Protein AF-A0A3D2KCD6-F1 (afdb_monomer)

pLDDT: mean 75.32, std 15.29, range [36.91, 95.75]

Structure (mmCIF, N/CA/C/O backbone):
data_AF-A0A3D2KCD6-F1
#
_entry.id   AF-A0A3D2KCD6-F1
#
loop_
_atom_site.group_PDB
_atom_site.id
_atom_site.type_symbol
_atom_site.label_atom_id
_atom_site.label_alt_id
_atom_site.label_comp_id
_atom_site.label_asym_id
_atom_site.label_entity_id
_atom_site.label_seq_id
_atom_site.pdbx_PDB_ins_code
_atom_site.Cartn_x
_atom_site.Cartn_y
_atom_site.Cartn_z
_atom_site.occupancy
_atom_site.B_iso_or_equiv
_atom_site.auth_seq_id
_atom_site.auth_comp_id
_atom_site.auth_asym_id
_atom_site.auth_atom_id
_atom_site.pdbx_PDB_model_num
ATOM 1 N N . MET A 1 1 ? -54.800 7.407 20.522 1.00 53.62 1 MET A N 1
ATOM 2 C CA . MET A 1 1 ? -54.027 6.182 20.200 1.00 53.62 1 MET A CA 1
ATOM 3 C C . MET A 1 1 ? -52.540 6.479 19.958 1.00 53.62 1 MET A C 1
ATOM 5 O O . MET A 1 1 ? -51.720 5.605 20.174 1.00 53.62 1 MET A O 1
ATOM 9 N N . THR A 1 2 ? -52.174 7.709 19.585 1.00 53.97 2 THR A N 1
ATOM 10 C CA . THR A 1 2 ? -50.791 8.158 19.335 1.00 53.97 2 THR A CA 1
ATOM 11 C C . THR A 1 2 ? -49.950 8.426 20.591 1.00 53.97 2 THR A C 1
ATOM 13 O O . THR A 1 2 ? -48.745 8.215 20.551 1.00 53.97 2 THR A O 1
ATOM 16 N N . GLU A 1 3 ? -50.547 8.827 21.718 1.00 5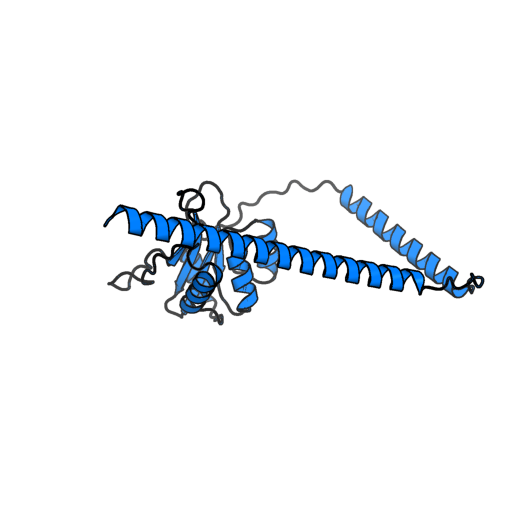0.56 3 GLU A N 1
ATOM 17 C CA . GLU A 1 3 ? -49.780 9.118 22.949 1.00 50.56 3 GLU A CA 1
ATOM 18 C C . GLU A 1 3 ? -49.294 7.859 23.690 1.00 50.56 3 GLU A C 1
ATOM 20 O O . GLU A 1 3 ? -48.218 7.863 24.280 1.00 50.56 3 GLU A O 1
ATOM 25 N N . LEU A 1 4 ? -50.029 6.746 23.587 1.00 51.66 4 LEU A N 1
ATOM 26 C CA . LEU A 1 4 ? -49.665 5.466 24.213 1.00 51.66 4 LEU A CA 1
ATOM 27 C C . LEU A 1 4 ? -48.426 4.825 23.559 1.00 51.66 4 LEU A C 1
ATOM 29 O O . LEU A 1 4 ? -47.554 4.318 24.258 1.00 51.66 4 LEU A O 1
ATOM 33 N N . LEU A 1 5 ? -48.299 4.940 22.232 1.00 51.16 5 LEU A N 1
ATOM 34 C CA . LEU A 1 5 ? -47.149 4.440 21.463 1.00 51.16 5 LEU A CA 1
ATOM 35 C C . LEU A 1 5 ? -45.856 5.231 21.720 1.00 51.16 5 LEU A C 1
ATOM 37 O O . LEU A 1 5 ? -44.760 4.686 21.597 1.00 51.16 5 LEU A O 1
ATOM 41 N N . MET A 1 6 ? -45.956 6.514 22.088 1.00 52.28 6 MET A N 1
ATOM 42 C CA . MET A 1 6 ? -44.772 7.308 22.434 1.00 52.28 6 MET A CA 1
ATOM 43 C C . MET A 1 6 ? -44.252 6.998 23.843 1.00 52.28 6 MET A C 1
ATOM 45 O O . MET A 1 6 ? -43.040 7.009 24.049 1.00 52.28 6 MET A O 1
ATOM 49 N N . MET A 1 7 ? -45.126 6.650 24.796 1.00 49.16 7 MET A N 1
ATOM 50 C CA . MET A 1 7 ? -44.701 6.253 26.146 1.00 49.16 7 MET A CA 1
ATOM 51 C C . MET A 1 7 ? -43.991 4.890 26.178 1.00 49.16 7 MET A C 1
ATOM 53 O O . MET A 1 7 ? -43.012 4.744 26.912 1.00 49.16 7 MET A O 1
ATOM 57 N N . GLU A 1 8 ? -44.409 3.917 25.363 1.00 50.41 8 GLU A N 1
ATOM 58 C CA . GLU A 1 8 ? -43.748 2.600 25.292 1.00 50.41 8 GLU A CA 1
ATOM 59 C C . GLU A 1 8 ? -42.324 2.680 24.709 1.00 50.41 8 GLU A C 1
ATOM 61 O O . GLU A 1 8 ? -41.406 2.034 25.223 1.00 50.41 8 GLU A O 1
ATOM 66 N N . ASN A 1 9 ? -42.098 3.538 23.707 1.00 52.66 9 ASN A N 1
ATOM 67 C CA . ASN A 1 9 ? -40.769 3.730 23.113 1.00 52.66 9 ASN A CA 1
ATOM 68 C C . ASN A 1 9 ? -39.779 4.428 24.062 1.00 52.66 9 ASN A C 1
ATOM 70 O O . ASN A 1 9 ? -38.596 4.092 24.069 1.00 52.66 9 ASN A O 1
ATOM 74 N N . VAL A 1 10 ? -40.238 5.359 24.904 1.00 53.84 10 VAL A N 1
ATOM 75 C CA . VAL A 1 10 ? -39.364 6.040 25.878 1.00 53.84 10 VAL A CA 1
ATOM 76 C C . VAL A 1 10 ? -38.968 5.101 27.026 1.00 53.84 10 VAL A C 1
ATOM 78 O O . VAL A 1 10 ? -37.813 5.118 27.460 1.00 53.84 10 VAL A O 1
ATOM 81 N N . LEU A 1 11 ? -39.878 4.226 27.475 1.00 50.78 11 LEU A N 1
ATOM 82 C CA . LEU A 1 11 ? -39.578 3.225 28.509 1.00 50.78 11 LEU A CA 1
ATOM 83 C C . LEU A 1 11 ? -38.589 2.153 28.008 1.00 50.78 11 LEU A C 1
ATOM 85 O O . LEU A 1 11 ? -37.665 1.776 28.728 1.00 50.78 11 LEU A O 1
ATOM 89 N N . SER A 1 12 ? -38.751 1.701 26.760 1.00 54.50 12 SER A N 1
ATOM 90 C CA . SER A 1 12 ? -37.878 0.719 26.098 1.00 54.50 12 SER A CA 1
ATOM 91 C C . SER A 1 12 ? -36.427 1.207 25.963 1.00 54.50 12 SER A C 1
ATOM 93 O O . SER A 1 12 ? -35.489 0.489 26.324 1.00 54.50 12 SER A O 1
ATOM 95 N N . VAL A 1 13 ? -36.233 2.453 25.517 1.00 56.47 13 VAL A N 1
ATOM 96 C CA . VAL A 1 13 ? -34.899 3.057 25.351 1.00 56.47 13 VAL A CA 1
ATOM 97 C C . VAL A 1 13 ? -34.230 3.316 26.708 1.00 56.47 13 VAL A C 1
ATOM 99 O O . VAL A 1 13 ? -33.026 3.094 26.855 1.00 56.47 13 VAL A O 1
ATOM 102 N N . GLY A 1 14 ? -35.006 3.708 27.726 1.00 56.19 14 GLY A N 1
ATOM 103 C CA . GLY A 1 14 ? -34.505 3.919 29.088 1.00 56.19 14 GLY A CA 1
ATOM 104 C C . GLY A 1 14 ? -33.975 2.643 29.751 1.00 56.19 14 GLY A C 1
ATOM 105 O O . GLY A 1 14 ? -32.921 2.674 30.387 1.00 56.19 14 GLY A O 1
ATOM 106 N N . ILE A 1 15 ? -34.650 1.505 29.557 1.00 59.22 15 ILE A N 1
ATOM 107 C CA . ILE A 1 15 ? -34.220 0.206 30.104 1.00 59.22 15 ILE A CA 1
ATOM 108 C C . ILE A 1 15 ? -32.982 -0.319 29.360 1.00 59.22 15 ILE A C 1
ATOM 110 O O . ILE A 1 15 ? -32.045 -0.803 29.998 1.00 59.22 15 ILE A O 1
ATOM 114 N N . GLY A 1 16 ? -32.927 -0.169 28.031 1.00 59.59 16 GLY A N 1
ATOM 115 C CA . GLY A 1 16 ? -31.767 -0.575 27.226 1.00 59.59 16 GLY A CA 1
ATOM 116 C C . GLY A 1 16 ? -30.483 0.181 27.590 1.00 59.59 16 GLY A C 1
ATOM 117 O O . GLY A 1 16 ? -29.423 -0.431 27.736 1.00 59.59 16 GLY A O 1
ATOM 118 N N . ALA A 1 17 ? -30.583 1.494 27.820 1.00 62.38 17 ALA A N 1
ATOM 119 C CA . ALA A 1 17 ? -29.456 2.310 28.273 1.00 62.38 17 ALA A CA 1
ATOM 120 C C . ALA A 1 17 ? -28.975 1.906 29.679 1.00 62.38 17 ALA A C 1
ATOM 122 O O . ALA A 1 17 ? -27.770 1.840 29.924 1.00 62.38 17 ALA A O 1
ATOM 123 N N . LEU A 1 18 ? -29.901 1.568 30.583 1.00 68.12 18 LEU A N 1
ATOM 124 C CA . LEU A 1 18 ? -29.574 1.105 31.933 1.00 68.12 18 LEU A CA 1
ATOM 125 C C . LEU A 1 18 ? -28.781 -0.212 31.891 1.00 68.12 18 LEU A C 1
ATOM 127 O O . LEU A 1 18 ? -27.738 -0.332 32.532 1.00 68.12 18 LEU A O 1
ATOM 131 N N . VAL A 1 19 ? -29.230 -1.179 31.081 1.00 69.94 19 VAL A N 1
ATOM 132 C CA . VAL A 1 19 ? -28.552 -2.474 30.904 1.00 69.94 19 VAL A CA 1
ATOM 133 C C . VAL A 1 19 ? -27.148 -2.289 30.321 1.00 69.94 19 VAL A C 1
ATOM 135 O O . VAL A 1 19 ? -26.200 -2.889 30.827 1.00 69.94 19 VAL A O 1
ATOM 138 N N . ALA A 1 20 ? -26.980 -1.418 29.322 1.00 69.75 20 ALA A N 1
ATOM 139 C CA . ALA A 1 20 ? -25.670 -1.127 28.739 1.00 69.75 20 ALA A CA 1
ATOM 140 C C . ALA A 1 20 ? -24.687 -0.537 29.769 1.00 69.75 20 ALA A C 1
ATOM 142 O O . ALA A 1 20 ? -23.527 -0.949 29.821 1.00 69.75 20 ALA A O 1
ATOM 143 N N . VAL A 1 21 ? -25.154 0.365 30.641 1.00 72.88 21 VAL A N 1
ATOM 144 C CA . VAL A 1 21 ? -24.334 0.929 31.725 1.00 72.88 21 VAL A CA 1
ATOM 145 C C . VAL A 1 21 ? -23.896 -0.155 32.711 1.00 72.88 21 VAL A C 1
ATOM 147 O O . VAL A 1 21 ? -22.719 -0.202 33.067 1.00 72.88 21 VAL A O 1
ATOM 150 N N . TYR A 1 22 ? -24.787 -1.070 33.109 1.00 75.56 22 TYR A N 1
ATOM 151 C CA . TYR A 1 22 ? -24.425 -2.176 34.006 1.00 75.56 22 TYR A CA 1
ATOM 152 C C . TYR A 1 22 ? -23.436 -3.164 33.374 1.00 75.56 22 TYR A C 1
ATOM 154 O O . TYR A 1 22 ? -22.536 -3.645 34.064 1.00 75.56 22 TYR A O 1
ATOM 162 N N . VAL A 1 23 ? -23.546 -3.430 32.068 1.00 75.62 23 VAL A N 1
ATOM 163 C CA . VAL A 1 23 ? -22.588 -4.280 31.341 1.00 75.62 23 VAL A CA 1
ATOM 164 C C . VAL A 1 23 ? -21.207 -3.624 31.286 1.00 75.62 23 VAL A C 1
ATOM 166 O O . VAL A 1 23 ? -20.210 -4.273 31.604 1.00 75.62 23 VAL A O 1
ATOM 169 N N . ILE A 1 24 ? -21.136 -2.329 30.965 1.00 76.56 24 ILE A N 1
ATOM 170 C CA . ILE A 1 24 ? -19.870 -1.579 30.941 1.00 76.56 24 ILE A CA 1
ATOM 171 C C . ILE A 1 24 ? -19.246 -1.533 32.341 1.00 76.56 24 ILE A C 1
ATOM 173 O O . ILE A 1 24 ? -18.049 -1.786 32.490 1.00 76.56 24 ILE A O 1
ATOM 177 N N . LEU A 1 25 ? -20.048 -1.282 33.381 1.00 79.69 25 LEU A N 1
ATOM 178 C CA . LEU A 1 25 ? -19.578 -1.279 34.768 1.00 79.69 25 LEU A CA 1
ATOM 179 C C . LEU A 1 25 ? -19.035 -2.658 35.184 1.00 79.69 25 LEU A C 1
ATOM 181 O O . LEU A 1 25 ? -17.999 -2.741 35.845 1.00 79.69 25 LEU A O 1
ATOM 185 N N . GLY A 1 26 ? -19.692 -3.740 34.753 1.00 77.94 26 GLY A N 1
ATOM 186 C CA . GLY A 1 26 ? -19.250 -5.117 34.980 1.00 77.94 26 GLY A CA 1
ATOM 187 C C . GLY A 1 26 ? -17.920 -5.444 34.294 1.00 77.94 26 GLY A C 1
ATOM 188 O O . GLY A 1 26 ? -17.041 -6.039 34.918 1.00 77.94 26 GLY A O 1
ATOM 189 N N . ILE A 1 27 ? -17.729 -5.000 33.046 1.00 82.06 27 ILE A N 1
ATOM 190 C CA . ILE A 1 27 ? -16.462 -5.166 32.314 1.00 82.06 27 ILE A CA 1
ATOM 191 C C . ILE A 1 27 ? -15.338 -4.382 33.005 1.00 82.06 27 ILE A C 1
ATOM 193 O O . ILE A 1 27 ? -14.252 -4.922 33.220 1.00 82.06 27 ILE A O 1
ATOM 197 N N . MET A 1 28 ? -15.601 -3.140 33.420 1.00 82.38 28 MET A N 1
ATOM 198 C CA . MET A 1 28 ? -14.623 -2.313 34.137 1.00 82.38 28 MET A CA 1
ATOM 199 C C . MET A 1 28 ? -14.225 -2.928 35.487 1.00 82.38 28 MET A C 1
ATOM 201 O O . MET A 1 28 ? -13.041 -2.946 35.828 1.00 82.38 28 MET A O 1
ATOM 205 N N . LEU A 1 29 ? -15.181 -3.500 36.228 1.00 85.94 29 LEU A N 1
ATOM 206 C CA . LEU A 1 29 ? -14.906 -4.243 37.463 1.00 85.94 29 LEU A CA 1
ATOM 207 C C . LEU A 1 29 ? -14.068 -5.500 37.203 1.00 85.94 29 LEU A C 1
ATOM 209 O O . LEU A 1 29 ? -13.104 -5.745 37.928 1.00 85.94 29 LEU A O 1
ATOM 213 N N . ALA A 1 30 ? -14.377 -6.269 36.156 1.00 80.75 30 ALA A N 1
ATOM 214 C CA . ALA A 1 30 ? -13.611 -7.462 35.795 1.00 80.75 30 ALA A CA 1
ATOM 215 C C . ALA A 1 30 ? -12.156 -7.124 35.418 1.00 80.75 30 ALA A C 1
ATOM 217 O O . ALA A 1 30 ? -11.226 -7.794 35.875 1.00 80.75 30 ALA A O 1
ATOM 218 N N . LEU A 1 31 ? -11.946 -6.046 34.654 1.00 84.25 31 LEU A N 1
ATOM 219 C CA . LEU A 1 31 ? -10.611 -5.544 34.315 1.00 84.25 31 LEU A CA 1
ATOM 220 C C . LEU A 1 31 ? -9.853 -5.049 35.556 1.00 84.25 31 LEU A C 1
ATOM 222 O O . LEU A 1 31 ? -8.666 -5.349 35.709 1.00 84.25 31 LEU A O 1
ATOM 226 N N . GLY A 1 32 ? -10.535 -4.358 36.476 1.00 84.88 32 GLY A N 1
ATOM 227 C CA . GLY A 1 32 ? -9.960 -3.921 37.751 1.00 84.88 32 GLY A CA 1
ATOM 228 C C . GLY A 1 32 ? -9.517 -5.091 38.636 1.00 84.88 32 GLY A C 1
ATOM 229 O O . GLY A 1 32 ? -8.392 -5.099 39.140 1.00 84.88 32 GLY A O 1
ATOM 230 N N . VAL A 1 33 ? -10.355 -6.124 38.771 1.00 85.25 33 VAL A N 1
ATOM 231 C CA . VAL A 1 33 ? -10.017 -7.350 39.516 1.00 85.25 33 VAL A CA 1
ATOM 232 C C . VAL A 1 33 ? -8.839 -8.078 38.863 1.00 85.25 33 VAL A C 1
ATOM 234 O O . VAL A 1 33 ? -7.910 -8.486 39.561 1.00 85.25 33 VAL A O 1
ATOM 237 N N . TYR A 1 34 ? -8.817 -8.191 37.534 1.00 86.81 34 TYR A N 1
ATOM 238 C CA . TYR A 1 34 ? -7.705 -8.814 36.812 1.00 86.81 34 TYR A CA 1
ATOM 239 C C . TYR A 1 34 ? -6.376 -8.069 37.028 1.00 86.81 34 TYR A C 1
ATOM 241 O O . TYR A 1 34 ? -5.346 -8.701 37.290 1.00 86.81 34 TYR A O 1
ATOM 249 N N . ALA A 1 35 ? -6.392 -6.733 36.992 1.00 84.25 35 ALA A N 1
ATOM 250 C CA . ALA A 1 35 ? -5.216 -5.912 37.274 1.00 84.25 35 ALA A CA 1
ATOM 251 C C . ALA A 1 35 ? -4.711 -6.104 38.716 1.00 84.25 35 ALA A C 1
ATOM 253 O O . ALA A 1 35 ? -3.509 -6.285 38.929 1.00 84.25 35 ALA A O 1
ATOM 254 N N . LEU A 1 36 ? -5.617 -6.153 39.701 1.00 85.06 36 LEU A N 1
ATOM 255 C CA . LEU A 1 36 ? -5.268 -6.411 41.103 1.00 85.06 36 LEU A CA 1
ATOM 256 C C . LEU A 1 36 ? -4.660 -7.805 41.304 1.00 85.06 36 LEU A C 1
ATOM 258 O O . LEU A 1 36 ? -3.652 -7.938 42.000 1.00 85.06 36 LEU A O 1
ATOM 262 N N . VAL A 1 37 ? -5.208 -8.838 40.657 1.00 85.50 37 VAL A N 1
ATOM 263 C CA . VAL A 1 37 ? -4.648 -10.200 40.701 1.00 85.50 37 VAL A CA 1
ATOM 264 C C . VAL A 1 37 ? -3.251 -10.233 40.077 1.00 85.50 37 VAL A C 1
ATOM 266 O O . VAL A 1 37 ? -2.331 -10.808 40.662 1.00 85.50 37 VAL A O 1
ATOM 269 N N . ARG A 1 38 ? -3.041 -9.573 38.931 1.00 85.12 38 ARG A N 1
ATOM 270 C CA . ARG A 1 38 ? -1.715 -9.462 38.296 1.00 85.12 38 ARG A CA 1
ATOM 271 C C . ARG A 1 38 ? -0.699 -8.754 39.193 1.00 85.12 38 ARG A C 1
ATOM 273 O O . ARG A 1 38 ? 0.422 -9.247 39.329 1.00 85.12 38 ARG A O 1
ATOM 280 N N . LEU A 1 39 ? -1.086 -7.653 39.836 1.00 82.75 39 LEU A N 1
ATOM 281 C CA . LEU A 1 39 ? -0.231 -6.933 40.782 1.00 82.75 39 LEU A CA 1
ATOM 282 C C . LEU A 1 39 ? 0.091 -7.783 42.018 1.00 82.75 39 LEU A C 1
ATOM 284 O O . LEU A 1 39 ? 1.245 -7.826 42.438 1.00 82.75 39 LEU A O 1
ATOM 288 N N . ALA A 1 40 ? -0.880 -8.527 42.552 1.00 79.69 40 ALA A N 1
ATOM 289 C CA . ALA A 1 40 ? -0.658 -9.446 43.667 1.00 79.69 40 ALA A CA 1
ATOM 290 C C . ALA A 1 40 ? 0.295 -10.598 43.295 1.00 79.69 40 ALA A C 1
ATOM 292 O O . ALA A 1 40 ? 1.157 -10.971 44.093 1.00 79.69 40 ALA A O 1
ATOM 293 N N . VAL A 1 41 ? 0.196 -11.136 42.073 1.00 78.12 41 VAL A N 1
ATOM 294 C CA . VAL A 1 41 ? 1.124 -12.157 41.556 1.00 78.12 41 VAL A CA 1
ATOM 295 C C . VAL A 1 41 ? 2.540 -11.595 41.408 1.00 78.12 41 VAL A C 1
ATOM 297 O O . VAL A 1 41 ? 3.498 -12.253 41.817 1.00 78.12 41 VAL A O 1
ATOM 300 N N . LEU A 1 42 ? 2.691 -10.373 40.887 1.00 73.19 42 LEU A N 1
ATOM 301 C CA . LEU A 1 42 ? 3.992 -9.703 40.784 1.00 73.19 42 LEU A CA 1
ATOM 302 C C . LEU A 1 42 ? 4.589 -9.399 42.166 1.00 73.19 42 LEU A C 1
ATOM 304 O O . LEU A 1 42 ? 5.761 -9.689 42.395 1.00 73.19 42 LEU A O 1
ATOM 308 N N . ALA A 1 43 ? 3.778 -8.921 43.113 1.00 71.38 43 ALA A N 1
ATOM 309 C CA . ALA A 1 43 ? 4.194 -8.670 44.493 1.00 71.38 43 ALA A CA 1
ATOM 310 C C . ALA A 1 43 ? 4.561 -9.963 45.249 1.00 71.38 43 ALA A C 1
ATOM 312 O O . ALA A 1 43 ? 5.463 -9.976 46.088 1.00 71.38 43 ALA A O 1
ATOM 313 N N . LYS A 1 44 ? 3.894 -11.084 44.946 1.00 64.88 44 LYS A N 1
ATOM 314 C CA . LYS A 1 44 ? 4.263 -12.401 45.483 1.00 64.88 44 LYS A CA 1
ATOM 315 C C . LYS A 1 44 ? 5.563 -12.914 44.862 1.00 64.88 44 LYS A C 1
ATOM 317 O O . LYS A 1 44 ? 6.375 -13.495 45.576 1.00 64.88 44 LYS A O 1
ATOM 322 N N . LYS A 1 45 ? 5.795 -12.668 43.566 1.00 63.88 45 LYS A N 1
ATOM 323 C CA . LYS A 1 45 ? 7.055 -13.014 42.886 1.00 63.88 45 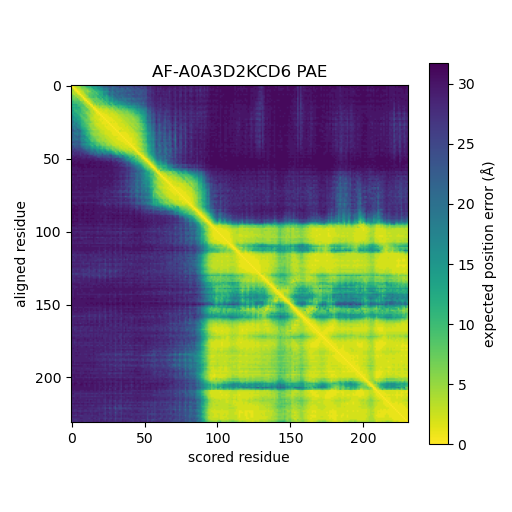LYS A CA 1
ATOM 324 C C . LYS A 1 45 ? 8.241 -12.248 43.480 1.00 63.88 45 LYS A C 1
ATOM 326 O O . LYS A 1 45 ? 9.290 -12.851 43.678 1.00 63.88 45 LYS A O 1
ATOM 331 N N . THR A 1 46 ? 8.065 -10.975 43.834 1.00 57.47 46 THR A N 1
ATOM 332 C CA . THR A 1 46 ? 9.113 -10.183 44.499 1.00 57.47 46 THR A CA 1
ATOM 333 C C . THR A 1 46 ? 9.301 -10.557 45.971 1.00 57.47 46 THR A C 1
ATOM 335 O O . THR A 1 46 ? 10.435 -10.591 46.432 1.00 57.47 46 THR A O 1
ATOM 338 N N . ARG A 1 47 ? 8.242 -10.935 46.708 1.00 56.88 47 ARG A N 1
ATOM 339 C CA . ARG A 1 47 ? 8.370 -11.441 48.095 1.00 56.88 47 ARG A CA 1
ATOM 340 C C . ARG A 1 47 ? 8.969 -12.847 48.210 1.00 56.88 47 ARG A C 1
ATOM 342 O O . ARG A 1 47 ? 9.600 -13.140 49.218 1.00 56.88 47 ARG A O 1
ATOM 349 N N . ASN A 1 48 ? 8.784 -13.709 47.208 1.00 51.59 48 ASN A N 1
ATOM 350 C CA . ASN A 1 48 ? 9.381 -15.050 47.188 1.00 51.59 48 ASN A CA 1
ATOM 351 C C . ASN A 1 48 ? 10.857 -15.059 46.751 1.00 51.59 48 ASN A C 1
ATOM 353 O O . ASN A 1 48 ? 11.493 -16.112 46.811 1.00 51.59 48 ASN A O 1
ATOM 357 N N . MET A 1 49 ? 11.429 -13.913 46.364 1.00 47.56 49 MET A N 1
ATOM 358 C CA . MET A 1 49 ? 12.880 -13.757 46.286 1.00 47.56 49 MET A CA 1
ATOM 359 C C . MET A 1 49 ? 13.423 -13.567 47.704 1.00 47.56 49 MET A C 1
ATOM 361 O O . MET A 1 49 ? 13.551 -12.457 48.214 1.00 47.56 49 MET A O 1
ATOM 365 N N . LYS A 1 50 ? 13.700 -14.690 48.370 1.00 40.31 50 LYS A N 1
ATOM 366 C CA . LYS A 1 50 ? 14.461 -14.715 49.621 1.00 40.31 50 LYS A CA 1
ATOM 367 C C . LYS A 1 50 ? 15.822 -14.048 49.344 1.00 40.31 50 LYS A C 1
ATOM 369 O O . LYS A 1 50 ? 16.463 -14.447 48.371 1.00 40.31 50 LYS A O 1
ATOM 374 N N . PRO A 1 51 ? 16.277 -13.061 50.136 1.00 44.88 51 PRO A N 1
ATOM 375 C CA . PRO A 1 51 ? 17.605 -12.496 49.954 1.00 44.88 51 PRO A CA 1
ATOM 376 C C . PRO A 1 51 ? 18.612 -13.607 50.238 1.00 44.88 51 PRO A C 1
ATOM 378 O O . PRO A 1 51 ? 18.729 -14.090 51.367 1.00 44.88 51 PRO A O 1
ATOM 381 N N . GLN A 1 52 ? 19.285 -14.073 49.191 1.00 45.25 52 GLN A N 1
ATOM 382 C CA . GLN A 1 52 ? 20.440 -14.935 49.343 1.00 45.25 52 GLN A CA 1
ATOM 383 C C . GLN A 1 52 ? 21.513 -14.060 49.987 1.00 45.25 52 GLN A C 1
ATOM 385 O O . GLN A 1 52 ? 21.955 -13.074 49.399 1.00 45.25 52 GLN A O 1
ATOM 390 N N . ALA A 1 53 ? 21.818 -14.352 51.253 1.00 41.47 53 ALA A N 1
ATOM 391 C CA . ALA A 1 53 ? 22.883 -13.697 51.990 1.00 41.47 53 ALA A CA 1
ATOM 392 C C . ALA A 1 53 ? 24.139 -13.674 51.115 1.00 41.47 53 ALA A C 1
ATOM 394 O O . ALA A 1 53 ? 24.495 -14.701 50.536 1.00 41.47 53 ALA A O 1
ATOM 395 N N . ALA A 1 54 ? 24.749 -12.495 51.000 1.00 46.59 54 ALA A N 1
ATOM 396 C CA . ALA A 1 54 ? 25.962 -12.259 50.241 1.00 46.59 54 ALA A CA 1
ATOM 397 C C . ALA A 1 54 ? 27.042 -13.270 50.653 1.00 46.59 54 ALA A C 1
ATOM 399 O O . ALA A 1 54 ? 27.710 -13.113 51.674 1.00 46.59 54 ALA A O 1
ATOM 400 N N . GLN A 1 55 ? 27.191 -14.329 49.860 1.00 48.75 55 GLN A N 1
ATOM 401 C CA . GLN A 1 55 ? 28.444 -15.056 49.782 1.00 48.75 55 GLN A CA 1
ATOM 402 C C . GLN A 1 55 ? 29.425 -14.118 49.087 1.00 48.75 55 GLN A C 1
ATOM 404 O O . GLN A 1 55 ? 29.100 -13.544 48.047 1.00 48.75 55 GLN A O 1
ATOM 409 N N . ALA A 1 56 ? 30.581 -13.908 49.717 1.00 49.66 56 ALA A N 1
ATOM 410 C CA . ALA A 1 56 ? 31.675 -13.148 49.131 1.00 49.66 56 ALA A CA 1
ATOM 411 C C . ALA A 1 56 ? 31.905 -13.638 47.689 1.00 49.66 56 ALA A C 1
ATOM 413 O O . ALA A 1 56 ? 31.939 -14.856 47.490 1.00 49.66 56 ALA A O 1
ATOM 414 N N . PRO A 1 57 ? 31.991 -12.731 46.698 1.00 50.06 57 PRO A N 1
ATOM 415 C CA . PRO A 1 57 ? 32.125 -13.132 45.309 1.00 50.06 57 PRO A CA 1
ATOM 416 C C . PRO A 1 57 ? 33.395 -13.965 45.163 1.00 50.06 57 PRO A C 1
ATOM 418 O O . PRO A 1 57 ? 34.463 -13.578 45.647 1.00 50.06 57 PRO A O 1
ATOM 421 N N . ASP A 1 58 ? 33.262 -15.123 44.520 1.00 57.97 58 ASP A N 1
ATOM 422 C CA . ASP A 1 58 ? 34.423 -15.814 43.992 1.00 57.97 58 ASP A CA 1
ATOM 423 C C . ASP A 1 58 ? 35.193 -14.855 43.063 1.00 57.97 58 ASP A C 1
ATOM 425 O O . ASP A 1 58 ? 34.637 -13.939 42.448 1.00 57.97 58 ASP A O 1
ATOM 429 N N . CYS A 1 59 ? 36.514 -15.012 43.023 1.00 56.19 59 CYS A N 1
ATOM 430 C CA . CYS A 1 59 ? 37.409 -14.132 42.270 1.00 56.19 59 CYS A CA 1
ATOM 431 C C . CYS A 1 59 ? 37.055 -14.069 40.766 1.00 56.19 59 CYS A C 1
ATOM 433 O O . CYS A 1 59 ? 37.399 -13.102 40.095 1.00 56.19 59 CYS A O 1
ATOM 435 N N . GLU A 1 60 ? 36.333 -15.067 40.245 1.00 56.38 60 GLU A N 1
ATOM 436 C CA . GLU A 1 60 ? 36.008 -15.222 38.825 1.00 56.38 60 GLU A CA 1
ATOM 437 C C . GLU A 1 60 ? 34.787 -14.380 38.399 1.00 56.38 60 GLU A C 1
ATOM 439 O O . GLU A 1 60 ? 34.749 -13.831 37.293 1.00 56.38 60 GLU A O 1
ATOM 444 N N . ALA A 1 61 ? 33.792 -14.217 39.277 1.00 55.69 61 ALA A N 1
ATOM 445 C CA . ALA A 1 61 ? 32.630 -13.366 39.022 1.00 55.69 61 ALA A CA 1
ATOM 446 C C . ALA A 1 61 ? 32.989 -11.870 39.020 1.00 55.69 61 ALA A C 1
ATOM 448 O O . ALA A 1 61 ? 32.435 -11.107 38.225 1.00 55.69 61 ALA A O 1
ATOM 449 N N . CYS A 1 62 ? 33.938 -11.452 39.865 1.00 53.94 62 CYS A N 1
ATOM 450 C CA . CYS A 1 62 ? 34.452 -10.077 39.882 1.00 53.94 62 CYS A CA 1
ATOM 451 C C . CYS A 1 62 ? 35.189 -9.715 38.584 1.00 53.94 62 CYS A C 1
ATOM 453 O O . CYS A 1 62 ? 35.033 -8.601 38.085 1.00 53.94 62 CYS A O 1
ATOM 455 N N . GLU A 1 63 ? 35.952 -10.648 38.015 1.00 59.78 63 GLU A N 1
ATOM 456 C CA . GLU A 1 63 ? 36.715 -10.417 36.784 1.00 59.78 63 GLU A CA 1
ATOM 457 C C . GLU A 1 63 ? 35.784 -10.260 35.566 1.00 59.78 63 GLU A C 1
ATOM 459 O O . GLU A 1 63 ? 35.917 -9.310 34.794 1.00 59.78 63 GLU A O 1
ATOM 464 N N . LYS A 1 64 ? 34.740 -11.099 35.472 1.00 62.44 64 LYS A N 1
ATOM 465 C CA . LYS A 1 64 ? 33.706 -11.005 34.420 1.00 62.44 64 LYS A CA 1
ATOM 466 C C . LYS A 1 64 ? 32.842 -9.744 34.524 1.00 62.44 64 LYS A C 1
ATOM 468 O O . LYS A 1 64 ? 32.374 -9.234 33.506 1.00 62.44 64 LYS A O 1
ATOM 473 N N . LEU A 1 65 ? 32.602 -9.239 35.736 1.00 60.28 65 LEU A N 1
ATOM 474 C CA . LEU A 1 65 ? 31.914 -7.958 35.946 1.00 60.28 65 LEU A CA 1
ATOM 475 C C . LEU A 1 65 ? 32.777 -6.780 35.477 1.00 60.28 65 LEU A C 1
ATOM 477 O O . LEU A 1 65 ? 32.280 -5.915 34.763 1.00 60.28 65 LEU A O 1
ATOM 481 N N . GLN A 1 66 ? 34.078 -6.797 35.780 1.00 67.19 66 GLN A N 1
ATOM 482 C CA . GLN A 1 66 ? 35.005 -5.762 35.312 1.00 67.19 66 GLN A CA 1
ATOM 483 C C . GLN A 1 66 ? 35.182 -5.757 33.788 1.00 67.19 66 GLN A C 1
ATOM 485 O O . GLN A 1 66 ? 35.349 -4.689 33.201 1.00 67.19 66 GLN A O 1
ATOM 490 N N . GLU A 1 67 ? 35.137 -6.919 33.133 1.00 69.06 67 GLU A N 1
ATOM 491 C CA . GLU A 1 67 ? 35.180 -7.009 31.669 1.00 69.06 67 GLU A CA 1
ATOM 492 C C . GLU A 1 67 ? 33.930 -6.384 31.028 1.00 69.06 67 GLU A C 1
ATOM 494 O O . GLU A 1 67 ? 34.048 -5.551 30.128 1.00 69.06 67 GLU A O 1
ATOM 499 N N . LYS A 1 68 ? 32.740 -6.672 31.570 1.00 67.44 68 LYS A N 1
ATOM 500 C CA . LYS A 1 68 ? 31.484 -6.054 31.113 1.00 67.44 68 LYS A CA 1
ATOM 501 C C . LYS A 1 68 ? 31.448 -4.545 31.323 1.00 67.44 68 LYS A C 1
ATOM 503 O O . LYS A 1 68 ? 30.989 -3.821 30.443 1.00 67.44 68 LYS A O 1
ATOM 508 N N . ASP A 1 69 ? 31.958 -4.060 32.450 1.00 72.44 69 ASP A N 1
ATOM 509 C CA . ASP A 1 69 ? 32.025 -2.621 32.713 1.00 72.44 69 ASP A CA 1
ATOM 510 C C . ASP A 1 69 ? 32.962 -1.911 31.719 1.00 72.44 69 ASP A C 1
ATOM 512 O O . ASP A 1 69 ? 32.674 -0.795 31.278 1.00 72.44 69 ASP A O 1
ATOM 516 N N . ARG A 1 70 ? 34.047 -2.574 31.286 1.00 78.12 70 ARG A N 1
ATOM 517 C CA . ARG A 1 70 ? 34.942 -2.062 30.231 1.00 78.12 70 ARG A CA 1
ATOM 518 C C . ARG A 1 70 ? 34.277 -2.055 28.855 1.00 78.12 70 ARG A C 1
ATOM 520 O O . ARG A 1 70 ? 34.442 -1.081 28.120 1.00 78.12 70 ARG A O 1
ATOM 527 N N . GLU A 1 71 ? 33.513 -3.089 28.509 1.00 75.81 71 GLU A N 1
ATOM 528 C CA . GLU A 1 71 ? 32.742 -3.128 27.256 1.00 75.81 71 GLU A CA 1
ATOM 529 C C . GLU A 1 71 ? 31.680 -2.022 27.204 1.00 75.81 71 GLU A C 1
ATOM 531 O O . GLU A 1 71 ? 31.538 -1.340 26.186 1.00 75.81 71 GLU A O 1
ATOM 536 N N . ILE A 1 72 ? 30.970 -1.795 28.314 1.00 75.44 72 ILE A N 1
ATOM 537 C CA . ILE A 1 72 ? 29.969 -0.727 28.426 1.00 75.44 72 ILE A CA 1
ATOM 538 C C . ILE A 1 72 ? 30.632 0.646 28.269 1.00 75.44 72 ILE A C 1
ATOM 540 O O . ILE A 1 72 ? 30.127 1.478 27.514 1.00 75.44 72 ILE A O 1
ATOM 544 N N . ALA A 1 73 ? 31.780 0.873 28.915 1.00 74.69 73 ALA A N 1
ATOM 545 C CA . ALA A 1 73 ? 32.522 2.126 28.781 1.00 74.69 73 ALA A CA 1
ATOM 546 C C . ALA A 1 73 ? 32.996 2.370 27.334 1.00 74.69 73 ALA A C 1
ATOM 548 O O . ALA A 1 73 ? 32.872 3.483 26.822 1.00 74.69 73 ALA A O 1
ATOM 549 N N . ALA A 1 74 ? 33.469 1.329 26.640 1.00 78.88 74 ALA A N 1
ATOM 550 C CA . ALA A 1 74 ? 33.879 1.428 25.238 1.00 78.88 74 ALA A CA 1
ATOM 551 C C . ALA A 1 74 ? 32.701 1.745 24.297 1.00 78.88 74 ALA A C 1
ATOM 553 O O . ALA A 1 74 ? 32.846 2.528 23.355 1.00 78.88 74 ALA A O 1
ATOM 554 N N . LEU A 1 75 ? 31.519 1.174 24.555 1.00 74.06 75 LEU A N 1
ATOM 555 C CA . LEU A 1 75 ? 30.301 1.477 23.798 1.00 74.06 75 LEU A CA 1
ATOM 556 C C . LEU A 1 75 ? 29.818 2.912 24.030 1.00 74.06 75 LEU A C 1
ATOM 558 O O . LEU A 1 75 ? 29.420 3.578 23.075 1.00 74.06 75 LEU A O 1
ATOM 562 N N . GLN A 1 76 ? 29.877 3.397 25.270 1.00 73.31 76 GLN A N 1
ATOM 563 C CA . GLN A 1 76 ? 29.494 4.770 25.607 1.00 73.31 76 GLN A CA 1
ATOM 564 C C . GLN A 1 76 ? 30.396 5.799 24.922 1.00 73.31 76 GLN A C 1
ATOM 566 O O . GLN A 1 76 ? 29.888 6.784 24.385 1.00 73.31 76 GLN A O 1
ATOM 571 N N . GLU A 1 77 ? 31.705 5.549 24.861 1.00 76.69 77 GLU A N 1
ATOM 572 C CA . GLU A 1 77 ? 32.625 6.447 24.160 1.00 76.69 77 GLU A CA 1
ATOM 573 C C . GLU A 1 77 ? 32.384 6.434 22.643 1.00 76.69 77 GLU A C 1
ATOM 575 O O . GLU A 1 77 ? 32.339 7.484 22.008 1.00 76.69 77 GLU A O 1
ATOM 580 N N . LYS A 1 78 ? 32.086 5.266 22.061 1.00 75.44 78 LYS A N 1
ATOM 581 C CA . LYS A 1 78 ? 31.739 5.154 20.637 1.00 75.44 78 LYS A CA 1
ATOM 582 C C . LYS A 1 78 ? 30.433 5.877 20.282 1.00 75.44 78 LYS A C 1
ATOM 584 O O . LYS A 1 78 ? 30.327 6.461 19.207 1.00 75.44 78 LYS A O 1
ATOM 589 N N . ILE A 1 79 ? 29.440 5.856 21.175 1.00 73.81 79 ILE A N 1
ATOM 590 C CA . ILE A 1 79 ? 28.202 6.638 21.019 1.00 73.81 79 ILE A CA 1
ATOM 591 C C . ILE A 1 79 ? 28.519 8.136 21.075 1.00 73.81 79 ILE A C 1
ATOM 593 O O . ILE A 1 79 ? 28.059 8.888 20.219 1.00 73.81 79 ILE A O 1
ATOM 597 N N . ARG A 1 80 ? 29.369 8.560 22.014 1.00 74.62 80 ARG A N 1
ATOM 598 C CA . ARG A 1 80 ? 29.789 9.958 22.155 1.00 74.62 80 ARG A CA 1
ATOM 599 C C . ARG A 1 80 ? 30.526 10.481 20.918 1.00 74.62 80 ARG A C 1
ATOM 601 O O . ARG A 1 80 ? 30.277 11.606 20.488 1.00 74.62 80 ARG A O 1
ATOM 608 N N . GLU A 1 81 ? 31.391 9.665 20.319 1.00 73.00 81 GLU A N 1
ATOM 609 C CA . GLU A 1 81 ? 32.063 9.991 19.054 1.00 73.00 81 GLU A CA 1
ATOM 610 C C . GLU 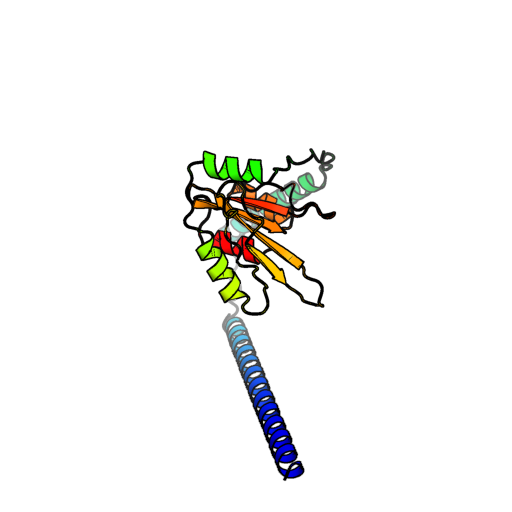A 1 81 ? 31.074 10.130 17.885 1.00 73.00 81 GLU A C 1
ATOM 612 O O . GLU A 1 81 ? 31.237 11.005 17.030 1.00 73.00 81 GLU A O 1
ATOM 617 N N . LEU A 1 82 ? 30.024 9.301 17.848 1.00 65.75 82 LEU A N 1
ATOM 618 C CA . LEU A 1 82 ? 28.972 9.380 16.831 1.00 65.75 82 LEU A CA 1
ATOM 619 C C . LEU A 1 82 ? 28.086 10.625 16.998 1.00 65.75 82 LEU A C 1
ATOM 621 O O . LEU A 1 82 ? 27.692 11.215 15.995 1.00 65.75 82 LEU A O 1
ATOM 625 N N . GLU A 1 83 ? 27.816 11.053 18.233 1.00 64.62 83 GLU A N 1
ATOM 626 C CA . GLU A 1 83 ? 27.033 12.261 18.537 1.00 64.62 83 GLU A CA 1
ATOM 627 C C . GLU A 1 83 ? 27.792 13.565 18.241 1.00 64.62 83 GLU A C 1
ATOM 629 O O . GLU A 1 83 ? 27.180 14.576 17.896 1.00 64.62 83 GLU A O 1
ATOM 634 N N . GLN A 1 84 ? 29.125 13.558 18.357 1.00 66.44 84 GLN A N 1
ATOM 635 C CA . GLN A 1 84 ? 29.969 14.732 18.096 1.00 66.44 84 GLN A CA 1
ATOM 636 C C . GLN A 1 84 ? 30.352 14.902 16.626 1.00 66.44 84 GLN A C 1
ATOM 638 O O . GLN A 1 84 ? 30.878 15.952 16.244 1.00 66.44 84 GLN A O 1
ATOM 643 N N . LYS A 1 85 ? 30.091 13.899 15.781 1.00 55.97 85 LYS A N 1
ATOM 644 C CA . LYS A 1 85 ? 30.305 14.026 14.344 1.00 55.97 85 LYS A CA 1
ATOM 645 C C . LYS A 1 85 ? 29.234 14.973 13.791 1.00 55.97 85 LYS A C 1
ATOM 647 O O . LYS A 1 85 ? 28.050 14.650 13.885 1.00 55.97 85 LYS A O 1
ATOM 652 N N . PRO A 1 86 ? 29.602 16.127 13.201 1.00 50.69 86 PRO A N 1
ATOM 653 C CA . PRO A 1 86 ? 28.623 16.980 12.552 1.00 50.69 86 PRO A CA 1
ATOM 654 C C . PRO A 1 86 ? 27.926 16.137 11.489 1.00 50.69 86 PRO A C 1
ATOM 656 O O . PRO A 1 86 ? 28.590 15.609 10.590 1.00 50.69 86 PRO A O 1
ATOM 659 N N . LEU A 1 87 ? 26.608 15.969 11.618 1.00 56.28 87 LEU A N 1
ATOM 660 C CA . LEU A 1 87 ? 25.784 15.411 10.556 1.00 56.28 87 LEU A CA 1
ATOM 661 C C . LEU A 1 87 ? 26.111 16.232 9.312 1.00 56.28 87 LEU A C 1
ATOM 663 O O . LEU A 1 87 ? 25.855 17.439 9.279 1.00 56.28 87 LEU A O 1
ATOM 667 N N . ALA A 1 88 ? 26.754 15.599 8.327 1.00 50.19 88 ALA A N 1
ATOM 668 C CA . ALA A 1 88 ? 26.928 16.214 7.024 1.00 50.19 88 ALA A CA 1
ATOM 669 C C . ALA A 1 88 ? 25.552 16.751 6.607 1.00 50.19 88 ALA A C 1
ATOM 671 O O . ALA A 1 88 ? 24.558 16.059 6.860 1.00 50.19 88 ALA A O 1
ATOM 672 N N . PRO A 1 89 ? 25.460 17.972 6.046 1.00 42.44 89 PRO A N 1
ATOM 673 C CA . PRO A 1 89 ? 24.182 18.498 5.602 1.00 42.44 89 PRO A CA 1
ATOM 674 C C . PRO A 1 89 ? 23.539 17.419 4.742 1.00 42.44 89 PRO A C 1
ATOM 676 O O . PRO A 1 89 ? 24.132 16.987 3.751 1.00 42.44 89 PRO A O 1
ATOM 679 N N . VAL A 1 90 ? 22.383 16.919 5.189 1.00 45.59 90 VAL A N 1
ATOM 680 C CA . VAL A 1 90 ? 21.591 15.962 4.428 1.00 45.59 90 VAL A CA 1
ATOM 681 C C . VAL A 1 90 ? 21.233 16.707 3.158 1.00 45.59 90 VAL A C 1
ATOM 683 O O . VAL A 1 90 ? 20.337 17.550 3.142 1.00 45.59 90 VAL A O 1
ATOM 686 N N . VAL A 1 91 ? 22.008 16.465 2.106 1.00 36.91 91 VAL A N 1
ATOM 687 C CA . VAL A 1 91 ? 21.621 16.824 0.757 1.00 36.91 91 VAL A CA 1
ATOM 688 C C . VAL A 1 91 ? 20.379 15.985 0.532 1.00 36.91 91 VAL A C 1
ATOM 690 O O . VAL A 1 91 ? 20.471 14.781 0.304 1.00 36.91 91 VAL A O 1
ATOM 693 N N . VAL A 1 92 ? 19.213 16.607 0.709 1.00 41.31 92 VAL A N 1
ATOM 694 C CA . VAL A 1 92 ? 17.934 16.044 0.297 1.00 41.31 92 VAL A CA 1
ATOM 695 C C . VAL A 1 92 ? 18.016 15.991 -1.219 1.00 41.31 92 VAL A C 1
ATOM 697 O O . VAL A 1 92 ? 17.624 16.925 -1.918 1.00 41.31 92 VAL A O 1
ATOM 700 N N . VAL A 1 93 ? 18.643 14.933 -1.731 1.00 42.94 93 VAL A N 1
ATOM 701 C CA . VAL A 1 93 ? 18.512 14.558 -3.129 1.00 42.94 93 VAL A CA 1
ATOM 702 C C . VAL A 1 93 ? 17.007 14.414 -3.331 1.00 42.94 93 VAL A C 1
ATOM 704 O O . VAL A 1 93 ? 16.379 13.715 -2.531 1.00 42.94 93 VAL A O 1
ATOM 707 N N . PRO A 1 94 ? 16.400 15.126 -4.296 1.00 53.12 94 PRO A N 1
ATOM 708 C CA . PRO A 1 94 ? 14.999 14.936 -4.613 1.00 53.12 94 PRO A CA 1
ATOM 709 C C . PRO A 1 94 ? 14.790 13.448 -4.848 1.00 53.12 94 PRO A C 1
ATOM 711 O O . PRO A 1 94 ? 15.342 12.875 -5.783 1.00 53.12 94 PRO A O 1
ATOM 714 N N . GLU A 1 95 ? 14.082 12.821 -3.922 1.00 67.31 95 GLU A N 1
ATOM 715 C CA . GLU A 1 95 ? 13.741 11.420 -4.018 1.00 67.31 95 GLU A CA 1
ATOM 716 C C . GLU A 1 95 ? 12.950 11.224 -5.309 1.00 67.31 95 GLU A C 1
ATOM 718 O O . GLU A 1 95 ? 12.027 11.992 -5.595 1.00 67.31 95 GLU A O 1
ATOM 723 N N . GLU A 1 96 ? 13.364 10.255 -6.118 1.00 80.31 96 GLU A N 1
ATOM 724 C CA . GLU A 1 96 ? 12.746 9.985 -7.408 1.00 80.31 96 GLU A CA 1
ATOM 725 C C . GLU A 1 96 ? 11.272 9.603 -7.190 1.00 80.31 96 GLU A C 1
ATOM 727 O O . GLU A 1 96 ? 10.955 8.595 -6.557 1.00 80.31 96 GLU A O 1
ATOM 732 N N . GLU A 1 97 ? 10.355 10.455 -7.652 1.00 87.19 97 GLU A N 1
ATOM 733 C CA . GLU A 1 97 ? 8.914 10.209 -7.573 1.00 87.19 97 GLU A CA 1
ATOM 734 C C . GLU A 1 97 ? 8.481 9.406 -8.804 1.00 87.19 97 GLU A C 1
ATOM 736 O O . GLU A 1 97 ? 8.782 9.795 -9.931 1.00 87.19 97 GLU A O 1
ATOM 741 N N . ARG A 1 98 ? 7.720 8.323 -8.601 1.00 88.25 98 ARG A N 1
ATOM 742 C CA . ARG A 1 98 ? 7.116 7.553 -9.697 1.00 88.25 98 ARG A CA 1
ATOM 743 C C . ARG A 1 98 ? 5.691 8.019 -9.964 1.00 88.25 98 ARG A C 1
ATOM 745 O O . ARG A 1 98 ? 4.862 8.175 -9.059 1.00 88.25 98 ARG A O 1
ATOM 752 N N . THR A 1 99 ? 5.371 8.206 -11.231 1.00 89.12 99 THR A N 1
ATOM 753 C CA . THR A 1 99 ? 3.994 8.255 -11.708 1.00 89.12 99 THR A CA 1
ATOM 754 C C . THR A 1 99 ? 3.323 6.896 -11.513 1.00 89.12 99 THR A C 1
ATOM 756 O O . THR A 1 99 ? 3.970 5.854 -11.449 1.00 89.12 99 THR A O 1
ATOM 759 N N . LEU A 1 100 ? 1.989 6.887 -11.469 1.00 86.00 100 LEU A N 1
ATOM 760 C CA . LEU A 1 100 ? 1.230 5.636 -11.420 1.00 86.00 100 LEU A CA 1
ATOM 761 C C . LEU A 1 100 ? 1.566 4.708 -12.603 1.00 86.00 100 LEU A C 1
ATOM 763 O O . LEU A 1 100 ? 1.620 3.496 -12.428 1.00 86.00 100 LEU A O 1
ATOM 767 N N . ALA A 1 101 ? 1.788 5.266 -13.797 1.00 87.31 101 ALA A N 1
ATOM 768 C CA . ALA A 1 101 ? 2.123 4.482 -14.983 1.00 87.31 101 ALA A CA 1
ATOM 769 C C . ALA A 1 101 ? 3.447 3.727 -14.799 1.00 87.31 101 ALA A C 1
ATOM 771 O O . ALA A 1 101 ? 3.488 2.524 -15.038 1.00 87.31 101 ALA A O 1
ATOM 772 N N . GLU A 1 102 ? 4.477 4.404 -14.288 1.00 90.75 102 GLU A N 1
ATOM 773 C CA . GLU A 1 102 ? 5.773 3.787 -13.982 1.00 90.75 102 GLU A CA 1
ATOM 774 C C . GLU A 1 102 ? 5.633 2.719 -12.893 1.00 90.75 102 GLU A C 1
ATOM 776 O O . GLU A 1 102 ? 6.159 1.621 -13.037 1.00 90.75 102 GLU A O 1
ATOM 781 N N . SER A 1 103 ? 4.858 2.97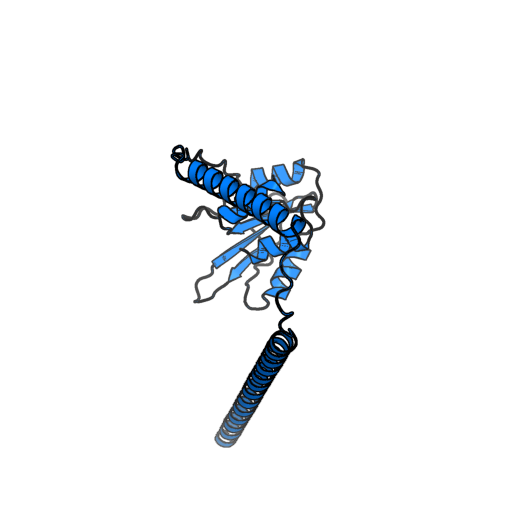7 -11.834 1.00 89.25 103 SER A N 1
ATOM 782 C CA . SER A 1 103 ? 4.593 1.970 -10.798 1.00 89.25 103 SER A CA 1
ATOM 783 C C . SER A 1 103 ? 3.942 0.697 -11.347 1.00 89.25 103 SER A C 1
ATOM 785 O O . SER A 1 103 ? 4.295 -0.412 -10.946 1.00 89.25 103 SER A O 1
ATOM 787 N N . LEU A 1 104 ? 2.984 0.842 -12.264 1.00 88.81 104 LEU A N 1
ATOM 788 C CA . LEU A 1 104 ? 2.299 -0.287 -12.895 1.00 88.81 104 LEU A CA 1
ATOM 789 C C . LEU A 1 104 ? 3.195 -1.026 -13.888 1.00 88.81 104 LEU A C 1
ATOM 791 O O . LEU A 1 104 ? 3.095 -2.249 -14.005 1.00 88.81 104 LEU A O 1
ATOM 795 N N . GLU A 1 105 ? 4.055 -0.300 -14.600 1.00 89.44 105 GLU A N 1
ATOM 796 C CA . GLU A 1 105 ? 5.055 -0.882 -15.489 1.00 89.44 105 GLU A CA 1
ATOM 797 C C . GLU A 1 105 ? 6.050 -1.720 -14.691 1.00 89.44 105 GLU A C 1
ATOM 799 O O . GLU A 1 105 ? 6.250 -2.885 -15.021 1.00 89.44 105 GLU A O 1
ATOM 804 N N . VAL A 1 106 ? 6.570 -1.190 -13.583 1.00 87.88 106 VAL A N 1
ATOM 805 C CA . VAL A 1 106 ? 7.457 -1.927 -12.676 1.00 87.88 106 VAL A CA 1
ATOM 806 C C . VAL A 1 106 ? 6.760 -3.169 -12.115 1.00 87.88 106 VAL A C 1
ATOM 808 O O . VAL A 1 106 ? 7.314 -4.266 -12.191 1.00 87.88 106 VAL A O 1
ATOM 811 N N . ALA A 1 107 ? 5.518 -3.045 -11.637 1.00 87.62 107 ALA A N 1
ATOM 812 C CA . ALA A 1 107 ? 4.744 -4.192 -11.159 1.00 87.62 107 ALA A CA 1
ATOM 813 C C . ALA A 1 107 ? 4.522 -5.259 -12.248 1.00 87.62 107 ALA A C 1
ATOM 815 O O . ALA A 1 107 ? 4.528 -6.457 -11.967 1.00 87.62 107 ALA A O 1
ATOM 816 N N . SER A 1 108 ? 4.333 -4.835 -13.500 1.00 87.19 108 SER A N 1
ATOM 817 C CA . SER A 1 108 ? 4.152 -5.744 -14.635 1.00 87.19 108 SER A CA 1
ATOM 818 C C . SER A 1 108 ? 5.470 -6.402 -15.061 1.00 87.19 108 SER A C 1
ATOM 820 O O . SER A 1 108 ? 5.483 -7.595 -15.366 1.00 87.19 108 SER A O 1
ATOM 822 N N . ALA A 1 109 ? 6.565 -5.638 -15.066 1.00 85.75 109 ALA A N 1
ATOM 823 C CA . ALA A 1 109 ? 7.882 -6.042 -15.550 1.00 85.75 109 ALA A CA 1
ATOM 824 C C . ALA A 1 109 ? 8.676 -6.877 -14.540 1.00 85.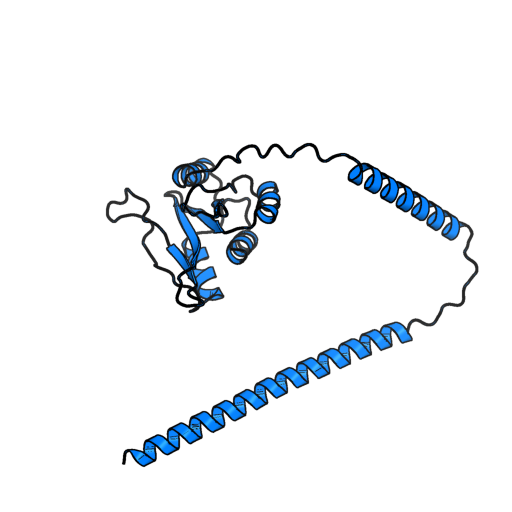75 109 ALA A C 1
ATOM 826 O O . ALA A 1 109 ? 9.505 -7.686 -14.953 1.00 85.75 109 ALA A O 1
ATOM 827 N N . SER A 1 110 ? 8.413 -6.730 -13.236 1.00 77.88 110 SER A N 1
ATOM 828 C CA . SER A 1 110 ? 9.123 -7.483 -12.196 1.00 77.88 110 SER A CA 1
ATOM 829 C C . SER A 1 110 ? 8.965 -8.998 -12.367 1.00 77.88 110 SER A C 1
ATOM 831 O O . SER A 1 110 ? 9.843 -9.761 -11.974 1.00 77.88 110 SER A O 1
ATOM 833 N N . GLY A 1 111 ? 7.834 -9.453 -12.925 1.00 68.38 111 GLY A N 1
ATOM 834 C CA . GLY A 1 111 ? 7.476 -10.874 -13.016 1.00 68.38 111 GLY A CA 1
ATOM 835 C C . GLY A 1 111 ? 7.209 -11.537 -11.656 1.00 68.38 111 GLY A C 1
ATOM 836 O O . GLY A 1 111 ? 6.796 -12.698 -11.612 1.00 68.38 111 GLY A O 1
ATOM 837 N N . ARG A 1 112 ? 7.393 -10.795 -10.558 1.00 72.81 112 ARG A N 1
ATOM 838 C CA . ARG A 1 112 ? 7.208 -11.224 -9.174 1.00 72.81 112 ARG A CA 1
ATOM 839 C C . ARG A 1 112 ? 5.724 -11.145 -8.848 1.00 72.81 112 ARG A C 1
ATOM 841 O O . ARG A 1 112 ? 5.129 -10.068 -8.850 1.00 72.81 112 ARG A O 1
ATOM 848 N N . LYS A 1 113 ? 5.098 -12.298 -8.627 1.00 73.38 113 LYS A N 1
ATOM 849 C CA . LYS A 1 113 ? 3.663 -12.385 -8.340 1.00 73.38 113 LYS A CA 1
ATOM 850 C C . LYS A 1 113 ? 3.454 -12.538 -6.842 1.00 73.38 113 LYS A C 1
ATOM 852 O O . LYS A 1 113 ? 3.793 -13.577 -6.282 1.00 73.38 113 LYS A O 1
ATOM 857 N N . GLY A 1 114 ? 2.874 -11.519 -6.217 1.00 75.75 114 GLY A N 1
ATOM 858 C CA . GLY A 1 114 ? 2.425 -11.609 -4.834 1.00 75.75 114 GLY A CA 1
ATOM 859 C C . GLY A 1 114 ? 1.187 -12.494 -4.681 1.00 75.75 114 GLY A C 1
ATOM 860 O O . GLY A 1 114 ? 0.479 -12.803 -5.641 1.00 75.75 114 GLY A O 1
ATOM 861 N N . LEU A 1 115 ? 0.902 -12.884 -3.439 1.00 84.19 115 LEU A N 1
ATOM 862 C CA . LEU A 1 115 ? -0.306 -13.641 -3.072 1.00 84.19 115 LEU A CA 1
ATOM 863 C C . LEU A 1 115 ? -1.548 -12.748 -2.902 1.00 84.19 115 LEU A C 1
ATOM 865 O O . LEU A 1 115 ? -2.636 -13.231 -2.587 1.00 84.19 115 LEU A O 1
ATOM 869 N N . ILE A 1 116 ? -1.379 -11.438 -3.064 1.00 89.94 116 ILE A N 1
ATOM 870 C CA . ILE A 1 116 ? -2.381 -10.426 -2.756 1.00 89.94 116 ILE A CA 1
ATOM 871 C C . ILE A 1 116 ? -3.057 -10.000 -4.048 1.00 89.94 116 ILE A C 1
ATOM 873 O O . ILE A 1 116 ? -2.403 -9.619 -5.013 1.00 89.94 116 ILE A O 1
ATOM 877 N N . SER A 1 117 ? -4.384 -10.041 -4.041 1.00 89.12 117 SER A N 1
ATOM 878 C CA . SER A 1 117 ? -5.213 -9.588 -5.155 1.00 89.12 117 SER A CA 1
ATOM 879 C C . SER A 1 117 ? -5.959 -8.320 -4.768 1.00 89.12 117 SER A C 1
ATOM 881 O O . SER A 1 117 ? -6.202 -8.051 -3.584 1.00 89.12 117 SER A O 1
ATOM 883 N N . LYS A 1 118 ? -6.437 -7.574 -5.765 1.00 87.25 118 LYS A N 1
ATOM 884 C CA . LYS A 1 118 ? -7.304 -6.421 -5.505 1.00 87.25 118 LYS A CA 1
ATOM 885 C C . LYS A 1 118 ? -8.545 -6.824 -4.702 1.00 87.25 118 LYS A C 1
ATOM 887 O O . LYS A 1 118 ? -8.971 -6.108 -3.797 1.00 87.25 118 LYS A O 1
ATOM 892 N N . LYS A 1 119 ? -9.094 -8.010 -4.989 1.00 87.62 119 LYS A N 1
ATOM 893 C CA . LYS A 1 119 ? -10.241 -8.585 -4.273 1.00 87.62 119 LYS A CA 1
ATOM 894 C C . LYS A 1 119 ? -9.938 -8.848 -2.796 1.00 87.62 119 LYS A C 1
ATOM 896 O O . LYS A 1 119 ? -10.794 -8.568 -1.959 1.00 87.62 119 LYS A O 1
ATOM 901 N N . SER A 1 120 ? -8.759 -9.381 -2.469 1.00 91.44 120 SER A N 1
ATOM 902 C CA . SER A 1 120 ? -8.408 -9.688 -1.077 1.00 91.44 120 SER A CA 1
ATOM 903 C C . SER A 1 120 ? -8.183 -8.423 -0.248 1.00 91.44 120 SER A C 1
ATOM 905 O O . SER A 1 120 ? -8.637 -8.380 0.890 1.00 91.44 120 SER A O 1
ATOM 907 N N . ILE A 1 121 ? -7.600 -7.369 -0.832 1.00 90.56 121 ILE A N 1
ATOM 908 C CA . ILE A 1 121 ? -7.473 -6.055 -0.174 1.00 90.56 121 ILE A CA 1
ATOM 909 C C . ILE A 1 121 ? -8.846 -5.452 0.128 1.00 90.56 121 ILE A C 1
ATOM 911 O O . ILE A 1 121 ? -9.088 -4.990 1.240 1.00 90.56 121 ILE A O 1
ATOM 915 N N . ILE A 1 122 ? -9.762 -5.488 -0.846 1.00 88.44 122 ILE A N 1
ATOM 916 C CA . ILE A 1 122 ? -11.130 -4.995 -0.651 1.00 88.44 122 ILE A CA 1
ATOM 917 C C . ILE A 1 122 ? -11.816 -5.745 0.483 1.00 88.44 122 ILE A C 1
ATOM 919 O O . ILE A 1 122 ? -12.359 -5.119 1.388 1.00 88.44 122 ILE A O 1
ATOM 923 N N . ALA A 1 123 ? -11.758 -7.078 0.459 1.00 90.25 123 ALA A N 1
ATOM 924 C CA . ALA A 1 123 ? -12.348 -7.895 1.508 1.00 90.25 123 ALA A CA 1
ATOM 925 C C . ALA A 1 123 ? -11.745 -7.572 2.884 1.00 90.25 123 ALA A C 1
ATOM 927 O O . ALA A 1 123 ? -12.493 -7.427 3.849 1.00 90.25 123 ALA A O 1
ATOM 928 N N . TYR A 1 124 ? -10.421 -7.409 2.964 1.00 92.31 124 TYR A N 1
ATOM 929 C CA . TYR A 1 124 ? -9.722 -7.061 4.199 1.00 92.31 124 TYR A CA 1
ATOM 930 C C . TYR A 1 124 ? -10.189 -5.715 4.766 1.00 92.31 124 TYR A C 1
ATOM 932 O O . TYR A 1 124 ? -10.705 -5.668 5.882 1.00 92.31 124 TYR A O 1
ATOM 940 N N . LEU A 1 125 ? -10.083 -4.636 3.983 1.00 90.12 125 LEU A N 1
ATOM 941 C CA . LEU A 1 125 ? -10.405 -3.282 4.442 1.00 90.12 125 LEU A CA 1
ATOM 942 C C . LEU A 1 125 ? -11.897 -3.119 4.756 1.00 90.12 125 LEU A C 1
ATOM 944 O O . LEU A 1 125 ? -12.246 -2.524 5.775 1.00 90.12 125 LEU A O 1
ATOM 948 N N . SER A 1 126 ? -12.783 -3.690 3.933 1.00 87.81 126 SER A N 1
ATOM 949 C CA . SER A 1 126 ? -14.226 -3.665 4.196 1.00 87.81 126 SER A CA 1
ATOM 950 C C . SER A 1 126 ? -14.612 -4.472 5.435 1.00 87.81 126 SER A C 1
ATOM 952 O O . SER A 1 126 ? -15.527 -4.069 6.141 1.00 87.81 126 SER A O 1
ATOM 954 N N . THR A 1 127 ? -13.928 -5.581 5.729 1.00 91.00 127 THR A N 1
ATOM 955 C CA . THR A 1 127 ? -14.196 -6.361 6.952 1.00 91.00 127 THR A CA 1
ATOM 956 C C . THR A 1 127 ? -13.656 -5.653 8.187 1.00 91.00 127 THR A C 1
ATOM 958 O O . THR A 1 127 ? -14.316 -5.622 9.216 1.00 91.00 127 THR A O 1
ATOM 961 N N . LYS A 1 128 ? -12.453 -5.081 8.098 1.00 90.88 128 LYS A N 1
ATOM 962 C CA . LYS A 1 128 ? -11.775 -4.476 9.244 1.00 90.88 128 LYS A CA 1
ATOM 963 C C . LYS A 1 128 ? -12.417 -3.172 9.697 1.00 90.88 128 LYS A C 1
ATOM 965 O O . LYS A 1 128 ? -12.531 -2.930 10.895 1.00 90.88 128 LYS A O 1
ATOM 970 N N . TYR A 1 129 ? -12.783 -2.324 8.741 1.00 86.81 129 TYR A N 1
ATOM 971 C CA . TYR A 1 129 ? -13.295 -0.989 9.031 1.00 86.81 129 TYR A CA 1
ATOM 972 C C . TYR A 1 129 ? -14.808 -0.866 8.832 1.00 86.81 129 TYR A C 1
ATOM 974 O O . TYR A 1 129 ? -15.380 0.155 9.208 1.00 86.81 129 TYR A O 1
ATOM 982 N N . GLU A 1 130 ? -15.461 -1.892 8.280 1.00 86.06 130 GLU A N 1
ATOM 983 C CA . GLU A 1 130 ? -16.913 -1.967 8.098 1.00 86.06 130 GLU A CA 1
ATOM 984 C C . GLU A 1 130 ? -17.496 -0.658 7.529 1.00 86.06 130 GLU A C 1
ATOM 986 O O . GLU A 1 130 ? -17.074 -0.169 6.481 1.00 86.06 130 GLU A O 1
ATOM 991 N N . ASN A 1 131 ? -18.447 -0.056 8.245 1.00 79.50 131 ASN A N 1
ATOM 992 C CA . ASN A 1 131 ? -19.153 1.158 7.845 1.00 79.50 131 ASN A CA 1
ATOM 993 C C . ASN A 1 131 ? -18.325 2.442 8.020 1.00 79.50 131 ASN A C 1
ATOM 995 O O . ASN A 1 131 ? -18.799 3.522 7.668 1.00 79.50 131 ASN A O 1
ATOM 999 N N . ALA A 1 132 ? -17.115 2.360 8.585 1.00 79.06 132 ALA A N 1
ATOM 1000 C CA . ALA A 1 132 ? -16.245 3.521 8.759 1.00 79.06 132 ALA A CA 1
ATOM 1001 C C . ALA A 1 132 ? -15.561 3.941 7.451 1.00 79.06 132 ALA A C 1
ATOM 1003 O O . ALA A 1 132 ? -15.092 5.077 7.352 1.00 79.06 132 ALA A O 1
ATOM 1004 N N . VAL A 1 133 ? -15.506 3.047 6.457 1.00 78.94 133 VAL A N 1
ATOM 1005 C CA . VAL A 1 133 ? -14.814 3.292 5.194 1.00 78.94 133 VAL A CA 1
ATOM 1006 C C . VAL A 1 133 ? -15.764 3.221 4.011 1.00 78.94 133 VAL A C 1
ATOM 1008 O O . VAL A 1 133 ? -16.439 2.226 3.766 1.00 78.94 133 VAL A O 1
ATOM 1011 N N . GLU A 1 134 ? -15.750 4.282 3.214 1.00 80.25 134 GLU A N 1
ATOM 1012 C CA . GLU A 1 134 ? -16.424 4.326 1.927 1.00 80.25 134 GLU A CA 1
ATOM 1013 C C . GLU A 1 134 ? -15.543 3.693 0.844 1.00 80.25 134 GLU A C 1
ATOM 1015 O O . GLU A 1 134 ? -14.422 4.151 0.594 1.00 80.25 134 GLU A O 1
ATOM 1020 N N . LEU A 1 135 ? -16.094 2.693 0.155 1.00 79.94 135 LEU A N 1
ATOM 1021 C CA . LEU A 1 135 ? -15.527 2.076 -1.041 1.00 79.94 135 LEU A CA 1
ATOM 1022 C C . LEU A 1 135 ? -16.386 2.440 -2.259 1.00 79.94 135 LEU A C 1
ATOM 1024 O O . LEU A 1 135 ? -17.585 2.179 -2.279 1.00 79.94 135 LEU A O 1
ATOM 1028 N N . ASN A 1 136 ? -15.784 3.007 -3.307 1.00 73.50 136 ASN A N 1
ATOM 1029 C CA . ASN A 1 136 ? -16.510 3.319 -4.550 1.00 73.50 136 ASN A CA 1
ATOM 1030 C C . ASN A 1 136 ? -16.701 2.112 -5.494 1.00 73.50 136 ASN A C 1
ATOM 1032 O O . ASN A 1 136 ? -17.448 2.238 -6.463 1.00 73.50 136 ASN A O 1
ATOM 1036 N N . GLY A 1 137 ? -16.045 0.974 -5.239 1.00 68.12 137 GLY A N 1
ATOM 1037 C CA . GLY A 1 137 ? -16.326 -0.318 -5.881 1.00 68.12 137 GLY A CA 1
ATOM 1038 C C . GLY A 1 137 ? -16.122 -0.355 -7.400 1.00 68.12 137 GLY A C 1
ATOM 1039 O O . GLY A 1 137 ? -16.718 -1.196 -8.074 1.00 68.12 137 GLY A O 1
ATOM 1040 N N . ARG A 1 138 ? -15.351 0.575 -7.976 1.00 70.88 138 ARG A N 1
ATOM 1041 C CA . ARG A 1 138 ? -15.258 0.731 -9.431 1.00 70.88 138 ARG A CA 1
ATOM 1042 C C . ARG A 1 138 ? -14.524 -0.439 -10.079 1.00 70.88 138 ARG A C 1
ATOM 1044 O O . ARG A 1 138 ? -13.528 -0.955 -9.566 1.00 70.88 138 ARG A O 1
ATOM 1051 N N . ALA A 1 139 ? -14.997 -0.811 -11.270 1.00 67.94 139 ALA A N 1
ATOM 1052 C CA . ALA A 1 139 ? -14.268 -1.715 -12.146 1.00 67.94 139 ALA A CA 1
ATOM 1053 C C . ALA A 1 139 ? -12.876 -1.142 -12.438 1.00 67.94 139 ALA A C 1
ATOM 1055 O O . ALA A 1 139 ? -12.710 0.064 -12.606 1.00 67.94 139 ALA A O 1
ATOM 1056 N N . ASN A 1 140 ? -11.877 -2.020 -12.509 1.00 65.56 140 ASN A N 1
ATOM 1057 C CA . A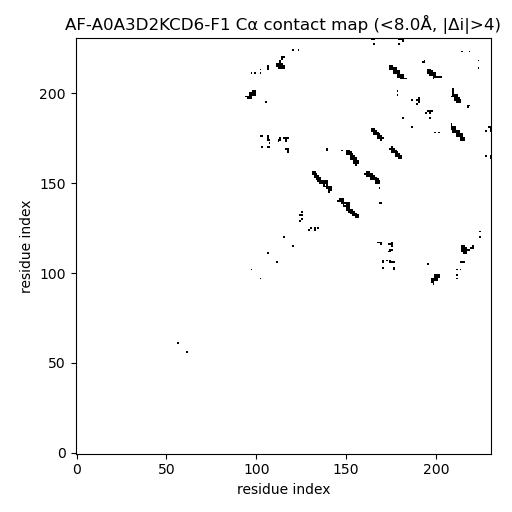SN A 1 140 ? -10.476 -1.636 -12.671 1.00 65.56 140 ASN A CA 1
ATOM 1058 C C . ASN A 1 140 ? -10.182 -0.956 -14.023 1.00 65.56 140 ASN A C 1
ATOM 1060 O O . ASN A 1 140 ? -9.203 -0.232 -14.157 1.00 65.56 140 ASN A O 1
ATOM 1064 N N . ARG A 1 141 ? -11.041 -1.157 -15.028 1.00 69.25 141 ARG A N 1
ATOM 1065 C CA . ARG A 1 141 ? -10.888 -0.612 -16.380 1.00 69.25 141 ARG A CA 1
ATOM 1066 C C . ARG A 1 141 ? -12.163 0.061 -16.857 1.00 69.25 141 ARG A C 1
ATOM 1068 O O . ARG A 1 141 ? -13.265 -0.306 -16.448 1.00 69.25 141 ARG A O 1
ATOM 1075 N N . THR A 1 142 ? -12.006 1.020 -17.764 1.00 66.06 142 THR A N 1
ATOM 1076 C CA . THR A 1 142 ? -13.114 1.592 -18.534 1.00 66.06 142 THR A CA 1
ATOM 1077 C C . THR A 1 142 ? -13.824 0.496 -19.321 1.00 66.06 142 THR A C 1
ATOM 1079 O O . THR A 1 142 ? -13.244 -0.545 -19.619 1.00 66.06 142 THR A O 1
ATOM 1082 N N . SER A 1 143 ? -15.073 0.733 -19.724 1.00 67.25 143 SER A N 1
ATOM 1083 C CA . SER A 1 143 ? -15.858 -0.231 -20.513 1.00 67.25 143 SER A CA 1
ATOM 1084 C C . SER A 1 143 ? -15.178 -0.667 -21.819 1.00 67.25 143 SER A C 1
ATOM 1086 O O . SER A 1 143 ? -15.431 -1.761 -22.306 1.00 67.25 143 SER A O 1
ATOM 1088 N N . ASN A 1 144 ? -14.283 0.158 -22.372 1.00 65.81 144 ASN A N 1
ATOM 1089 C CA . ASN A 1 144 ? -13.477 -0.163 -23.554 1.00 65.81 144 ASN A CA 1
ATOM 1090 C C . ASN A 1 144 ? -12.150 -0.888 -23.239 1.00 65.81 144 ASN A C 1
ATOM 1092 O O . ASN A 1 144 ? -11.339 -1.074 -24.142 1.00 65.81 144 ASN A O 1
ATOM 1096 N N . GLY A 1 145 ? -11.887 -1.230 -21.975 1.00 58.88 145 GLY A N 1
ATOM 1097 C CA . GLY A 1 145 ? -10.705 -1.964 -21.517 1.00 58.88 145 GLY A CA 1
ATOM 1098 C C . GLY A 1 145 ? -9.378 -1.201 -21.579 1.00 58.88 145 GLY A C 1
ATOM 1099 O O . GLY A 1 145 ? -8.381 -1.693 -21.064 1.00 58.88 145 GLY A O 1
ATOM 1100 N N . LYS A 1 146 ? -9.325 -0.007 -22.181 1.00 57.69 146 LYS A N 1
ATOM 1101 C CA . LYS A 1 146 ? -8.057 0.669 -22.506 1.00 57.69 146 LYS A CA 1
ATOM 1102 C C . LYS A 1 146 ? -7.471 1.489 -21.364 1.00 57.69 146 LYS A C 1
ATOM 1104 O O . LYS A 1 146 ? -6.254 1.575 -21.256 1.00 57.69 146 LYS A O 1
ATOM 1109 N N . LEU A 1 147 ? -8.312 2.097 -20.533 1.00 54.50 147 LEU A N 1
ATOM 1110 C CA . LEU A 1 147 ? -7.864 2.979 -19.460 1.00 54.50 147 LEU A CA 1
ATOM 1111 C C . LEU A 1 147 ? -8.124 2.310 -18.118 1.00 54.50 147 LEU A C 1
ATOM 1113 O O . LEU A 1 147 ? -9.222 1.803 -17.879 1.00 54.50 147 LEU A O 1
ATOM 1117 N N . LEU A 1 148 ? -7.128 2.341 -17.236 1.00 63.94 148 LEU A N 1
ATOM 1118 C CA . LEU A 1 148 ? -7.358 2.058 -15.827 1.00 63.94 148 LEU A CA 1
ATOM 1119 C C . LEU A 1 148 ? -8.310 3.130 -15.299 1.00 63.94 148 LEU A C 1
ATOM 1121 O O . LEU A 1 148 ? -8.020 4.326 -15.367 1.00 63.94 148 LEU A O 1
ATOM 1125 N N . LEU A 1 149 ? -9.487 2.707 -14.845 1.00 58.75 149 LEU A N 1
ATOM 1126 C CA . LEU A 1 149 ? -10.380 3.624 -14.155 1.00 58.75 149 LEU A CA 1
ATOM 1127 C C . LEU A 1 149 ? -9.763 3.927 -12.799 1.00 58.75 149 LEU A C 1
ATOM 1129 O O . LEU A 1 149 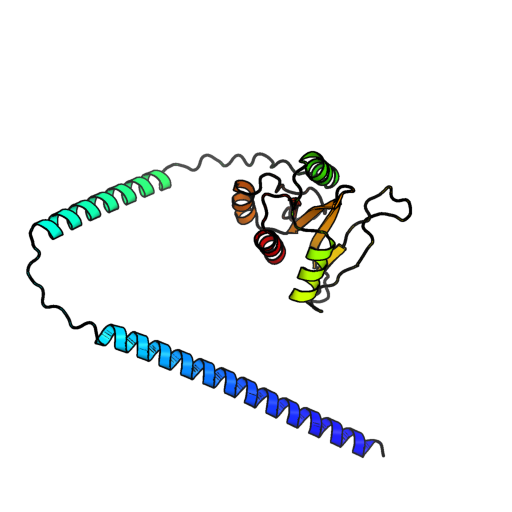? -9.270 3.024 -12.126 1.00 58.75 149 LEU A O 1
ATOM 1133 N N . SER A 1 150 ? -9.822 5.197 -12.401 1.00 52.09 150 SER A N 1
ATOM 1134 C CA . SER A 1 150 ? -9.396 5.614 -11.071 1.00 52.09 150 SER A CA 1
ATOM 1135 C C . SER A 1 150 ? -10.239 4.893 -10.006 1.00 52.09 150 SER A C 1
ATOM 1137 O O . SER A 1 150 ? -11.377 5.281 -9.716 1.00 52.09 150 SER A O 1
ATOM 1139 N N . ASP A 1 151 ? -9.617 3.846 -9.483 1.00 57.28 151 ASP A N 1
ATOM 1140 C CA . ASP A 1 151 ? -9.634 3.299 -8.137 1.00 57.28 151 ASP A CA 1
ATOM 1141 C C . ASP A 1 151 ? -10.878 2.713 -7.511 1.00 57.28 151 ASP A C 1
ATOM 1143 O O . ASP A 1 151 ? -11.968 3.269 -7.574 1.00 57.28 151 ASP A O 1
ATOM 1147 N N . ASN A 1 152 ? -10.595 1.646 -6.756 1.00 60.03 152 ASN A N 1
ATOM 1148 C CA . ASN A 1 152 ? -11.198 1.409 -5.457 1.00 60.03 152 ASN A CA 1
ATOM 1149 C C . ASN A 1 152 ? -10.435 2.243 -4.430 1.00 60.03 152 ASN A C 1
ATOM 1151 O O . ASN A 1 152 ? -9.367 1.835 -3.979 1.00 60.03 152 ASN A O 1
ATOM 1155 N N . HIS A 1 153 ? -10.933 3.440 -4.125 1.00 69.00 153 HIS A N 1
ATOM 1156 C CA . HIS A 1 153 ? -10.372 4.227 -3.030 1.00 69.00 153 HIS A CA 1
ATOM 1157 C C . HIS A 1 153 ? -11.069 3.848 -1.734 1.00 69.00 153 HIS A C 1
ATOM 1159 O O . HIS A 1 153 ? -12.257 3.516 -1.731 1.00 69.00 153 HIS A O 1
ATOM 1165 N N . PHE A 1 154 ? -10.337 3.974 -0.641 1.00 71.00 154 PHE A N 1
ATOM 1166 C CA . PHE A 1 154 ? -10.873 3.844 0.701 1.00 71.00 154 PHE A CA 1
ATOM 1167 C C . PHE A 1 154 ? -10.773 5.209 1.369 1.00 71.00 154 PHE A C 1
ATOM 1169 O O . PHE A 1 154 ? -9.720 5.862 1.329 1.00 71.00 154 PHE A O 1
ATOM 1176 N N . ALA A 1 155 ? -11.895 5.688 1.901 1.00 73.94 155 ALA A N 1
ATOM 1177 C CA . ALA A 1 155 ? -11.958 6.983 2.554 1.00 73.94 155 ALA A CA 1
ATOM 1178 C C . ALA A 1 155 ? -12.764 6.944 3.849 1.00 73.94 155 ALA A C 1
ATOM 1180 O O . ALA A 1 155 ? -13.797 6.287 3.917 1.00 73.94 155 ALA A O 1
ATOM 1181 N N . PHE A 1 156 ? -12.310 7.717 4.832 1.00 77.94 156 PHE A N 1
ATOM 1182 C CA . PHE A 1 156 ? -13.053 7.998 6.058 1.00 77.94 156 PHE A CA 1
ATOM 1183 C C . PHE A 1 156 ? -13.711 9.378 5.967 1.00 77.94 156 PHE A C 1
ATOM 1185 O O . PHE A 1 156 ? -13.151 10.298 5.363 1.00 77.94 156 PHE A O 1
ATOM 1192 N N . SER A 1 157 ? -14.851 9.551 6.634 1.00 74.69 157 SER A N 1
ATOM 1193 C CA . SER A 1 157 ? -15.559 10.836 6.738 1.00 74.69 157 SER A CA 1
ATOM 1194 C C . SER A 1 157 ? -15.728 11.273 8.208 1.00 74.69 157 SER A C 1
ATOM 1196 O O . SER A 1 157 ? -16.853 11.509 8.645 1.00 74.69 157 SER A O 1
ATOM 1198 N N . PRO A 1 158 ? -14.641 11.411 9.002 1.00 64.44 158 PRO A N 1
ATOM 1199 C CA . PRO A 1 158 ? -14.725 11.562 10.463 1.00 64.44 158 PRO A CA 1
ATOM 1200 C C . PRO A 1 158 ? -15.426 12.847 10.929 1.00 64.44 158 PRO A C 1
ATOM 1202 O O . PRO A 1 158 ? -15.927 12.901 12.044 1.00 64.44 158 PRO A O 1
ATOM 1205 N N . LEU A 1 159 ? -15.475 13.881 10.083 1.00 70.50 159 LEU A N 1
ATOM 1206 C CA . LEU A 1 159 ? -16.135 15.167 10.359 1.00 70.50 159 LEU A CA 1
ATOM 1207 C C . LEU A 1 159 ? -16.910 15.672 9.127 1.00 70.50 159 LEU A C 1
ATOM 1209 O O . LEU A 1 159 ? -16.923 16.865 8.836 1.00 70.50 159 LEU A O 1
ATOM 1213 N N . GLY A 1 160 ? -17.441 14.756 8.308 1.00 70.06 160 GLY A N 1
ATOM 1214 C CA . GLY A 1 160 ? -18.073 15.085 7.019 1.00 70.06 160 GLY A CA 1
ATOM 1215 C C . GLY A 1 160 ? -17.096 15.491 5.904 1.00 70.06 160 GLY A C 1
ATOM 1216 O O . GLY A 1 160 ? -17.498 15.658 4.755 1.00 70.06 160 GLY A O 1
ATOM 1217 N N . LYS A 1 161 ? -15.794 15.610 6.206 1.00 75.75 161 LYS A N 1
ATOM 1218 C CA . LYS A 1 161 ? -14.731 15.752 5.206 1.00 75.75 161 LYS A CA 1
ATOM 1219 C C . LYS A 1 161 ? -14.177 14.379 4.843 1.00 75.75 161 LYS A C 1
ATOM 1221 O O . LYS A 1 161 ? -13.546 13.730 5.672 1.00 75.75 161 LYS A O 1
ATOM 1226 N N . ARG A 1 162 ? -14.361 13.992 3.583 1.00 77.25 162 ARG A N 1
ATOM 1227 C CA . ARG A 1 162 ? -13.853 12.742 3.018 1.00 77.25 162 ARG A CA 1
ATOM 1228 C C . ARG A 1 162 ? -12.324 12.764 2.910 1.00 77.25 162 ARG A C 1
ATOM 1230 O O . ARG A 1 162 ? -11.755 13.634 2.245 1.00 77.25 162 ARG A O 1
ATOM 1237 N N . VAL A 1 163 ? -11.657 11.799 3.536 1.00 80.94 163 VAL A N 1
ATOM 1238 C CA . VAL A 1 163 ? -10.198 11.636 3.530 1.00 80.94 163 VAL A CA 1
ATOM 1239 C C . VAL A 1 163 ? -9.853 10.283 2.926 1.00 80.94 163 VAL A C 1
ATOM 1241 O O . VAL A 1 163 ? -10.049 9.257 3.562 1.00 80.94 163 VAL A O 1
ATOM 1244 N N . CYS A 1 164 ? -9.326 10.284 1.699 1.00 84.75 164 CYS A N 1
ATOM 1245 C CA . CYS A 1 164 ? -8.795 9.071 1.071 1.00 84.75 164 CYS A CA 1
ATOM 1246 C C . CYS A 1 164 ? -7.454 8.713 1.709 1.00 84.75 164 CYS A C 1
ATOM 1248 O O . CYS A 1 164 ? -6.627 9.616 1.880 1.00 84.75 164 CYS A O 1
ATOM 1250 N N . PHE A 1 165 ? -7.227 7.440 2.008 1.00 87.19 165 PHE A N 1
ATOM 1251 C CA . PHE A 1 165 ? -5.959 6.957 2.572 1.00 87.19 165 PHE A CA 1
ATOM 1252 C C . PHE A 1 165 ? -5.296 5.877 1.712 1.00 87.19 165 PHE A C 1
ATOM 1254 O O . PHE A 1 165 ? -4.080 5.739 1.747 1.00 87.19 165 PHE A O 1
ATOM 1261 N N . THR A 1 166 ? -6.072 5.178 0.877 1.00 90.62 166 THR A N 1
ATOM 1262 C CA . THR A 1 166 ? -5.559 4.153 -0.039 1.00 90.62 166 THR A CA 1
ATOM 1263 C C . THR A 1 166 ? -6.275 4.192 -1.388 1.00 90.62 166 THR A C 1
ATOM 1265 O O . THR A 1 166 ? -7.493 4.387 -1.451 1.00 90.62 166 THR A O 1
ATOM 1268 N N . TYR A 1 167 ? -5.504 3.958 -2.447 1.00 88.88 167 TYR A N 1
ATOM 1269 C CA . TYR A 1 167 ? -5.930 3.668 -3.817 1.00 88.88 167 TYR A CA 1
ATOM 1270 C C . TYR A 1 167 ? -5.404 2.288 -4.217 1.00 88.88 167 TYR A C 1
ATOM 1272 O O . TYR A 1 167 ? -4.289 1.945 -3.833 1.00 88.88 167 TYR A O 1
ATOM 1280 N N . VAL A 1 168 ? -6.180 1.493 -4.958 1.00 90.00 168 VAL A N 1
ATOM 1281 C CA . VAL A 1 168 ? -5.821 0.108 -5.307 1.00 90.00 168 VAL A CA 1
ATOM 1282 C C . VAL A 1 168 ? -6.037 -0.150 -6.793 1.00 90.00 168 VAL A C 1
ATOM 1284 O O . VAL A 1 168 ? -7.169 -0.141 -7.305 1.00 90.00 168 VAL A O 1
ATOM 1287 N N . TYR A 1 169 ? -4.937 -0.504 -7.448 1.00 87.62 169 TYR A N 1
ATOM 1288 C CA . TYR A 1 169 ? -4.840 -0.831 -8.861 1.00 87.62 169 TYR A CA 1
ATOM 1289 C C . TYR A 1 169 ? -4.419 -2.282 -9.052 1.00 87.62 169 TYR A C 1
ATOM 1291 O O . TYR A 1 169 ? -3.748 -2.871 -8.209 1.00 87.62 169 TYR A O 1
ATOM 1299 N N . GLU A 1 170 ? -4.803 -2.848 -10.188 1.00 86.69 170 GLU A N 1
ATOM 1300 C CA . GLU A 1 170 ? -4.384 -4.183 -10.609 1.00 86.69 170 GLU A CA 1
ATOM 1301 C C . GLU A 1 170 ? -3.964 -4.115 -12.081 1.00 86.69 170 GLU A C 1
ATOM 1303 O O . GLU A 1 170 ? -4.625 -3.458 -12.889 1.00 86.69 170 GLU A O 1
ATOM 1308 N N . THR A 1 171 ? -2.842 -4.726 -12.435 1.00 86.00 171 THR A N 1
ATOM 1309 C CA . THR A 1 171 ? -2.367 -4.828 -13.819 1.00 86.00 171 THR A CA 1
ATOM 1310 C C . THR A 1 171 ? -3.126 -5.941 -14.556 1.00 86.00 171 THR A C 1
ATOM 1312 O O . THR A 1 171 ? -3.839 -6.739 -13.946 1.00 86.00 171 THR A O 1
ATOM 1315 N N . ASP A 1 172 ? -2.943 -6.063 -15.875 1.00 81.25 172 ASP A N 1
ATOM 1316 C CA . ASP A 1 172 ? -3.531 -7.183 -16.639 1.00 81.25 172 ASP A CA 1
ATOM 1317 C C . ASP A 1 172 ? -2.949 -8.549 -16.258 1.00 81.25 172 ASP A C 1
ATOM 1319 O O . ASP A 1 172 ? -3.602 -9.575 -16.436 1.00 81.25 172 ASP A O 1
ATOM 1323 N N . GLY A 1 173 ? -1.729 -8.565 -15.715 1.00 80.62 173 GLY A N 1
ATOM 1324 C CA . GLY A 1 173 ? -1.088 -9.772 -15.197 1.00 80.62 173 GLY A CA 1
ATOM 1325 C C . GLY A 1 173 ? -1.545 -10.163 -13.788 1.00 80.62 173 GLY A C 1
ATOM 1326 O O . GLY A 1 173 ? -1.095 -11.195 -13.281 1.00 80.62 173 GLY A O 1
ATOM 1327 N N . GLY A 1 174 ? -2.435 -9.374 -13.171 1.00 83.19 174 GLY A N 1
ATOM 1328 C CA . GLY A 1 174 ? -2.948 -9.589 -11.818 1.00 83.19 174 GLY A CA 1
ATOM 1329 C C . GLY A 1 174 ? -2.042 -9.056 -10.705 1.00 83.19 174 GLY A C 1
ATOM 1330 O O . GLY A 1 174 ? -2.291 -9.351 -9.540 1.00 83.19 174 GLY A O 1
ATOM 1331 N N . GLN A 1 175 ? -0.991 -8.296 -11.030 1.00 88.94 175 GLN A N 1
ATOM 1332 C CA . GLN A 1 175 ? -0.157 -7.647 -10.020 1.00 88.94 175 GLN A CA 1
ATOM 1333 C C . GLN A 1 175 ? -0.870 -6.431 -9.443 1.00 88.94 175 GLN A C 1
ATOM 1335 O O . GLN A 1 175 ? -1.489 -5.654 -10.168 1.00 88.94 175 GLN A O 1
ATOM 1340 N N . VAL A 1 176 ? -0.759 -6.246 -8.133 1.00 90.06 176 VAL A N 1
ATOM 1341 C CA . VAL A 1 176 ? -1.451 -5.174 -7.423 1.00 90.06 176 VAL A CA 1
ATOM 1342 C C . VAL A 1 176 ? -0.481 -4.056 -7.078 1.00 90.06 176 VAL A C 1
ATOM 1344 O O . VAL A 1 176 ? 0.642 -4.299 -6.639 1.00 90.06 176 VAL A O 1
ATOM 1347 N N . VAL A 1 177 ? -0.941 -2.820 -7.246 1.00 92.25 177 VAL A N 1
ATOM 1348 C CA . VAL A 1 177 ? -0.249 -1.618 -6.782 1.00 92.25 177 VAL A CA 1
ATOM 1349 C C . VAL A 1 177 ? -1.216 -0.837 -5.910 1.00 92.25 177 VAL A C 1
ATOM 1351 O O . VAL A 1 177 ? -2.305 -0.477 -6.363 1.00 92.25 177 VAL A O 1
ATOM 1354 N N . ALA A 1 178 ? -0.823 -0.563 -4.670 1.00 92.62 178 ALA A N 1
ATOM 1355 C CA . ALA A 1 178 ? -1.545 0.353 -3.803 1.00 92.62 178 ALA A CA 1
ATOM 1356 C C . ALA A 1 178 ? -0.809 1.690 -3.730 1.00 92.62 178 ALA A C 1
ATOM 1358 O O . ALA A 1 178 ? 0.416 1.718 -3.624 1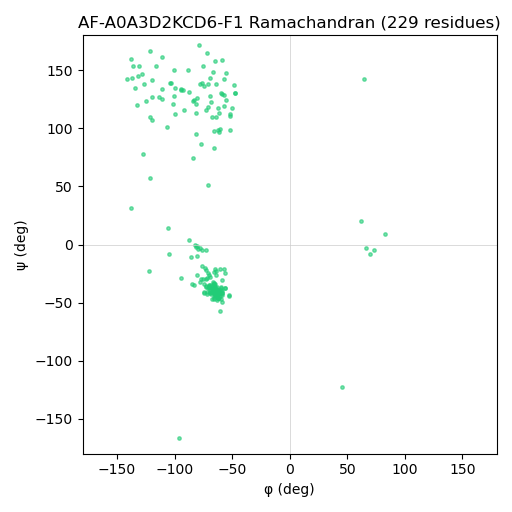.00 92.62 178 ALA A O 1
ATOM 1359 N N . LEU A 1 179 ? -1.550 2.796 -3.767 1.00 92.81 179 LEU A N 1
ATOM 1360 C CA . LEU A 1 179 ? -1.020 4.091 -3.351 1.00 92.81 179 LEU A CA 1
ATOM 1361 C C . LEU A 1 179 ? -1.546 4.372 -1.955 1.00 92.81 179 LEU A C 1
ATOM 1363 O O . LEU A 1 179 ? -2.761 4.417 -1.760 1.00 92.81 179 LEU A O 1
ATOM 1367 N N . VAL A 1 180 ? -0.641 4.555 -1.005 1.00 93.31 180 VAL A N 1
ATOM 1368 C CA . VAL A 1 180 ? -0.941 4.661 0.425 1.00 93.31 180 VAL A CA 1
ATOM 1369 C C . VAL A 1 180 ? -0.308 5.916 1.004 1.00 93.31 180 VAL A C 1
ATOM 1371 O O . VAL A 1 180 ? 0.758 6.341 0.555 1.00 93.31 180 VAL A O 1
ATOM 1374 N N . LYS A 1 181 ? -0.967 6.529 1.986 1.00 90.69 181 LYS A N 1
ATOM 1375 C CA . LYS A 1 181 ? -0.359 7.608 2.768 1.00 90.69 181 LYS A CA 1
ATOM 1376 C C . LYS A 1 181 ? 0.520 7.008 3.849 1.00 90.69 181 LYS A C 1
ATOM 1378 O O . LYS A 1 181 ? 0.003 6.276 4.669 1.00 90.69 181 LYS A O 1
ATOM 1383 N N . LEU A 1 182 ? 1.811 7.304 3.891 1.00 91.50 182 LEU A N 1
ATOM 1384 C CA . LEU A 1 182 ? 2.693 6.773 4.936 1.00 91.50 182 LEU A CA 1
ATOM 1385 C C . LEU A 1 182 ? 3.649 7.848 5.442 1.00 91.50 182 LEU A C 1
ATOM 1387 O O . LEU A 1 182 ? 3.905 8.846 4.769 1.00 91.50 182 LEU A O 1
ATOM 1391 N N . ASP A 1 183 ? 4.190 7.631 6.637 1.00 89.69 183 ASP A N 1
ATOM 1392 C CA . ASP A 1 183 ? 5.274 8.451 7.159 1.00 89.69 183 ASP A CA 1
ATOM 1393 C C . ASP A 1 183 ? 6.624 8.054 6.529 1.00 89.69 183 ASP A C 1
ATOM 1395 O O . ASP A 1 183 ? 6.923 6.873 6.356 1.00 89.69 183 ASP A O 1
ATOM 1399 N N . GLU A 1 184 ? 7.442 9.051 6.172 1.00 88.94 184 GLU A N 1
ATOM 1400 C CA . GLU A 1 184 ? 8.758 8.844 5.542 1.00 88.94 184 GLU A CA 1
ATOM 1401 C C . GLU A 1 184 ? 9.669 7.884 6.338 1.00 88.94 184 GLU A C 1
ATOM 1403 O O . GLU A 1 184 ? 10.250 6.989 5.722 1.00 88.94 184 GLU A O 1
ATOM 1408 N N . PRO A 1 185 ? 9.788 7.981 7.683 1.00 89.69 185 PRO A N 1
ATOM 1409 C CA . PRO A 1 185 ? 10.620 7.052 8.450 1.00 89.69 185 PRO A CA 1
ATOM 1410 C C . PRO A 1 185 ? 10.198 5.587 8.300 1.00 89.69 185 PRO A C 1
ATOM 1412 O O . PRO A 1 185 ? 11.056 4.716 8.147 1.00 89.69 185 PRO A O 1
ATOM 1415 N N . TYR A 1 186 ? 8.891 5.308 8.314 1.00 90.75 186 TYR A N 1
ATOM 1416 C CA . TYR A 1 186 ? 8.373 3.962 8.089 1.00 90.75 186 TYR A CA 1
ATOM 1417 C C . TYR A 1 186 ? 8.717 3.450 6.687 1.00 90.75 186 TYR A C 1
ATOM 1419 O O . TYR A 1 186 ? 9.174 2.317 6.544 1.00 90.75 186 TYR A O 1
ATOM 1427 N N . VAL A 1 187 ? 8.574 4.294 5.661 1.00 91.69 187 VAL A N 1
ATOM 1428 C CA . VAL A 1 187 ? 8.894 3.925 4.274 1.00 91.69 187 VAL A CA 1
ATOM 1429 C C . VAL A 1 187 ? 10.376 3.614 4.092 1.00 91.69 187 VAL A C 1
ATOM 1431 O O . VAL A 1 187 ? 10.711 2.652 3.403 1.00 91.69 187 VAL A O 1
ATOM 1434 N N . GLN A 1 188 ? 11.266 4.384 4.718 1.00 89.81 188 GLN A N 1
ATOM 1435 C CA . GLN A 1 188 ? 12.705 4.118 4.659 1.00 89.81 188 GLN A CA 1
ATOM 1436 C C . GLN A 1 188 ? 13.048 2.731 5.218 1.00 89.81 188 GLN A C 1
ATOM 1438 O O . GLN A 1 188 ? 13.860 2.025 4.627 1.00 89.81 188 GLN A O 1
ATOM 1443 N N . GLY A 1 189 ? 12.384 2.303 6.298 1.00 89.94 189 GLY A N 1
ATOM 1444 C CA . GLY A 1 189 ? 12.495 0.931 6.801 1.00 89.94 189 GLY A CA 1
ATOM 1445 C C . GLY A 1 189 ? 11.890 -0.095 5.840 1.00 89.94 189 GLY A C 1
ATOM 1446 O O . GLY A 1 189 ? 12.537 -1.082 5.500 1.00 89.94 189 GLY A O 1
ATOM 1447 N N . LEU A 1 190 ? 10.679 0.175 5.344 1.00 91.75 190 LEU A N 1
ATOM 1448 C CA . LEU A 1 190 ? 9.948 -0.721 4.446 1.00 91.75 190 LEU A CA 1
ATOM 1449 C C . LEU A 1 190 ? 10.724 -1.003 3.148 1.00 91.75 190 LEU A C 1
ATOM 1451 O O . LEU A 1 190 ? 10.734 -2.131 2.668 1.00 91.75 190 LEU A O 1
ATOM 1455 N N . ARG A 1 191 ? 11.432 -0.010 2.602 1.00 91.62 191 ARG A N 1
ATOM 1456 C CA . ARG A 1 191 ? 12.224 -0.136 1.365 1.00 91.62 191 ARG A CA 1
ATOM 1457 C C . ARG A 1 191 ? 13.392 -1.102 1.443 1.00 91.62 191 ARG A C 1
ATOM 1459 O O . ARG A 1 191 ? 13.801 -1.624 0.409 1.00 91.62 191 ARG A O 1
ATOM 1466 N N . VAL A 1 192 ? 13.938 -1.322 2.637 1.00 89.25 192 VAL A N 1
ATOM 1467 C CA . VAL A 1 192 ? 15.043 -2.271 2.829 1.00 89.25 192 VAL A CA 1
ATOM 1468 C C . VAL A 1 192 ? 14.592 -3.684 2.459 1.00 89.25 192 VAL A C 1
ATOM 1470 O O . VAL A 1 192 ? 15.343 -4.429 1.835 1.00 89.25 192 VAL A O 1
ATOM 1473 N N . GLU A 1 193 ? 13.352 -4.028 2.804 1.00 89.31 193 GLU A N 1
ATOM 1474 C CA . GLU A 1 193 ? 12.752 -5.342 2.549 1.00 89.31 193 GLU A CA 1
ATOM 1475 C C . GLU A 1 193 ? 11.944 -5.367 1.243 1.00 89.31 193 GLU A C 1
ATOM 1477 O O . GLU A 1 193 ? 11.873 -6.395 0.566 1.00 89.31 193 GLU A O 1
ATOM 1482 N N . HIS A 1 194 ? 11.393 -4.214 0.854 1.00 91.06 194 HIS A N 1
ATOM 1483 C CA . HIS A 1 194 ? 10.499 -4.047 -0.289 1.00 91.06 194 HIS A CA 1
ATOM 1484 C C . HIS A 1 194 ? 10.997 -2.920 -1.214 1.00 91.06 194 HIS A C 1
ATOM 1486 O O . HIS A 1 194 ? 10.451 -1.812 -1.198 1.00 91.06 194 HIS A O 1
ATOM 1492 N N . PRO A 1 195 ? 12.024 -3.173 -2.051 1.00 89.19 195 PRO A N 1
ATOM 1493 C CA . PRO A 1 195 ? 12.688 -2.132 -2.844 1.00 89.19 195 PRO A CA 1
ATOM 1494 C C . PRO A 1 195 ? 11.782 -1.398 -3.840 1.00 89.19 195 PRO A C 1
ATOM 1496 O O . PRO A 1 195 ? 12.098 -0.287 -4.253 1.00 89.19 195 PRO A O 1
ATOM 1499 N N . GLU A 1 196 ? 10.647 -1.994 -4.218 1.00 90.62 196 GLU A N 1
ATOM 1500 C CA . GLU A 1 196 ? 9.687 -1.379 -5.142 1.00 90.62 196 GLU A CA 1
ATOM 1501 C C . GLU A 1 196 ? 8.722 -0.387 -4.483 1.00 90.62 196 GLU A C 1
ATOM 1503 O O . GLU A 1 196 ? 7.888 0.221 -5.163 1.00 90.62 196 GLU A O 1
ATOM 1508 N N . VAL A 1 197 ? 8.840 -0.185 -3.168 1.00 92.56 197 VAL A N 1
ATOM 1509 C CA . VAL A 1 197 ? 8.134 0.888 -2.471 1.00 92.56 197 VAL A CA 1
ATOM 1510 C C . VAL A 1 197 ? 8.773 2.223 -2.830 1.00 92.56 197 VAL A C 1
ATOM 1512 O O . VAL A 1 197 ? 9.909 2.497 -2.462 1.00 92.56 197 VAL A O 1
ATOM 1515 N N . MET A 1 198 ? 8.038 3.104 -3.501 1.00 91.62 198 MET A N 1
ATOM 1516 C CA . MET A 1 198 ? 8.562 4.385 -3.997 1.00 91.62 198 MET A CA 1
ATOM 1517 C C . MET A 1 198 ? 7.588 5.521 -3.735 1.00 91.62 198 MET A C 1
ATOM 1519 O O . MET A 1 198 ? 6.384 5.292 -3.643 1.00 91.62 198 MET A O 1
ATOM 1523 N N . ARG A 1 199 ? 8.078 6.758 -3.616 1.00 92.50 199 ARG A N 1
ATOM 1524 C CA . ARG A 1 199 ? 7.177 7.907 -3.498 1.00 92.50 199 ARG A CA 1
ATOM 1525 C C . ARG A 1 199 ? 6.361 8.041 -4.780 1.00 92.50 199 ARG A C 1
ATOM 1527 O O . ARG A 1 199 ? 6.885 7.865 -5.879 1.00 92.50 199 ARG A O 1
ATOM 1534 N N . SER A 1 200 ? 5.074 8.332 -4.641 1.00 90.69 200 SER A N 1
ATOM 1535 C CA . SER A 1 200 ? 4.177 8.514 -5.773 1.00 90.69 200 SER A CA 1
ATOM 1536 C C . SER A 1 200 ? 3.958 9.991 -6.080 1.00 90.69 200 SER A C 1
ATOM 1538 O O . SER A 1 200 ? 3.639 10.786 -5.198 1.00 90.69 200 SER A O 1
ATOM 1540 N N . ALA A 1 201 ? 4.037 10.342 -7.363 1.00 87.81 201 ALA A N 1
ATOM 1541 C CA . ALA A 1 201 ? 3.647 11.655 -7.875 1.00 87.81 201 ALA A CA 1
ATOM 1542 C C . ALA A 1 201 ? 2.112 11.858 -7.894 1.00 87.81 201 ALA A C 1
ATOM 1544 O O . ALA A 1 201 ? 1.616 12.933 -8.256 1.00 87.81 201 ALA A O 1
ATOM 1545 N N . PHE A 1 202 ? 1.339 10.818 -7.556 1.00 83.25 202 PHE A N 1
ATOM 1546 C CA . PHE A 1 202 ? -0.119 10.818 -7.545 1.00 83.25 202 PHE A CA 1
ATOM 1547 C C . PHE A 1 202 ? -0.675 10.227 -6.229 1.00 83.25 202 PHE A C 1
ATOM 1549 O O . PHE A 1 202 ? -0.118 9.267 -5.709 1.00 83.25 202 PHE A O 1
ATOM 1556 N N . PRO A 1 203 ? -1.808 10.737 -5.707 1.00 79.44 203 PRO A N 1
ATOM 1557 C CA . PRO A 1 203 ? -2.511 11.945 -6.131 1.00 79.44 203 PRO A CA 1
ATOM 1558 C C . PRO A 1 203 ? -1.704 13.215 -5.860 1.00 79.44 203 PRO A C 1
ATOM 1560 O O . PRO A 1 203 ? -0.985 13.323 -4.872 1.00 79.44 203 PRO A O 1
ATOM 1563 N N . LYS A 1 204 ? -1.891 14.225 -6.718 1.00 74.19 204 LYS A N 1
ATOM 1564 C CA . LYS A 1 204 ? -1.308 15.554 -6.512 1.00 74.19 204 LYS A CA 1
ATOM 1565 C C . LYS A 1 204 ? -1.933 16.196 -5.275 1.00 74.19 204 LYS A C 1
ATOM 1567 O O . LYS A 1 204 ? -3.024 16.763 -5.346 1.00 74.19 204 LYS A O 1
ATOM 1572 N N . ASN A 1 205 ? -1.258 16.119 -4.138 1.00 69.19 205 ASN A N 1
ATOM 1573 C CA . ASN A 1 205 ? -1.616 16.856 -2.935 1.00 69.19 205 ASN A CA 1
ATOM 1574 C C . ASN A 1 205 ? -0.445 17.749 -2.496 1.00 69.19 205 ASN A C 1
ATOM 1576 O O . ASN A 1 205 ? 0.675 17.645 -2.984 1.00 69.19 205 ASN A O 1
ATOM 1580 N N . LYS A 1 206 ? -0.727 18.685 -1.586 1.00 60.47 206 LYS A N 1
ATOM 1581 C CA . LYS A 1 206 ? 0.306 19.583 -1.048 1.00 60.47 206 LYS A CA 1
ATOM 1582 C C . LYS A 1 206 ? 1.264 18.877 -0.079 1.00 60.47 206 LYS A C 1
ATOM 1584 O O . LYS A 1 206 ? 2.353 19.384 0.148 1.00 60.47 206 LYS A O 1
ATOM 1589 N N . ALA A 1 207 ? 0.841 17.754 0.499 1.00 62.91 207 ALA A N 1
ATOM 1590 C CA . ALA A 1 207 ? 1.590 16.980 1.483 1.00 62.91 207 ALA A CA 1
ATOM 1591 C C . ALA A 1 207 ? 2.105 15.699 0.815 1.00 62.91 207 ALA A C 1
ATOM 1593 O O . ALA A 1 207 ? 1.310 14.800 0.574 1.00 62.91 207 ALA A O 1
ATOM 1594 N N . LYS A 1 208 ? 3.387 15.655 0.436 1.00 64.75 208 LYS A N 1
ATOM 1595 C CA . LYS A 1 208 ? 4.006 14.619 -0.417 1.00 64.75 208 LYS A CA 1
ATOM 1596 C C . LYS A 1 208 ? 4.161 13.246 0.268 1.00 64.75 208 LYS A C 1
ATOM 1598 O O . LYS A 1 208 ? 5.230 12.649 0.236 1.00 64.75 208 LYS A O 1
ATOM 1603 N N . ASP A 1 209 ? 3.087 12.736 0.853 1.00 84.25 209 ASP A N 1
ATOM 1604 C CA . ASP A 1 209 ? 3.114 11.587 1.763 1.00 84.25 209 ASP A CA 1
ATOM 1605 C C . ASP A 1 209 ? 2.567 10.314 1.102 1.00 84.25 209 ASP A C 1
ATOM 1607 O O . ASP A 1 209 ? 2.215 9.360 1.788 1.00 84.25 209 ASP A O 1
ATOM 1611 N N . TRP A 1 210 ? 2.425 10.307 -0.227 1.00 92.12 210 TRP A N 1
ATOM 1612 C CA . TRP A 1 210 ? 1.905 9.159 -0.963 1.00 92.12 210 TRP A CA 1
ATOM 1613 C C . TRP A 1 210 ? 3.029 8.279 -1.472 1.00 92.12 210 TRP A C 1
ATOM 1615 O O . TRP A 1 210 ? 3.963 8.755 -2.115 1.00 92.12 210 TRP A O 1
ATOM 1625 N N . TYR A 1 211 ? 2.879 6.980 -1.255 1.00 93.88 211 TYR A N 1
ATOM 1626 C CA . TYR A 1 211 ? 3.828 5.968 -1.687 1.00 93.88 211 TYR A CA 1
ATOM 1627 C C . TYR A 1 211 ? 3.118 4.896 -2.492 1.00 93.88 211 TYR A C 1
ATOM 1629 O O . TYR A 1 211 ? 2.018 4.466 -2.158 1.00 93.88 211 TYR A O 1
ATOM 1637 N N . SER A 1 212 ? 3.768 4.484 -3.568 1.00 94.06 212 SER A N 1
ATOM 1638 C CA . SER A 1 212 ? 3.415 3.335 -4.377 1.00 94.06 212 SER A CA 1
ATOM 1639 C C . SER A 1 212 ? 4.004 2.081 -3.755 1.00 94.06 212 SER A C 1
ATOM 1641 O O . SER A 1 212 ? 5.219 1.989 -3.609 1.00 94.06 212 SER A O 1
ATOM 1643 N N . VAL A 1 213 ? 3.151 1.108 -3.451 1.00 94.69 213 VAL A N 1
ATOM 1644 C CA . VAL A 1 213 ? 3.514 -0.182 -2.860 1.00 94.69 213 VAL A CA 1
ATOM 1645 C C . VAL A 1 213 ? 3.049 -1.293 -3.797 1.00 94.69 213 VAL A C 1
ATOM 1647 O O . VAL A 1 213 ? 1.848 -1.543 -3.951 1.00 94.69 213 VAL A O 1
ATOM 1650 N N . VAL A 1 214 ? 4.008 -1.960 -4.436 1.00 93.62 214 VAL A N 1
ATOM 1651 C CA . VAL A 1 214 ? 3.756 -3.119 -5.301 1.00 93.62 214 VAL A CA 1
ATOM 1652 C C . VAL A 1 214 ? 3.577 -4.362 -4.430 1.00 93.62 214 VAL A C 1
ATOM 1654 O O . VAL A 1 214 ? 4.433 -4.670 -3.608 1.00 93.62 214 VAL A O 1
ATOM 1657 N N . ALA A 1 215 ? 2.467 -5.082 -4.598 1.00 92.12 215 ALA A N 1
ATOM 1658 C CA . ALA A 1 215 ? 2.213 -6.340 -3.898 1.00 92.12 215 ALA A CA 1
ATOM 1659 C C . ALA A 1 215 ? 2.887 -7.509 -4.636 1.00 92.12 215 ALA A C 1
ATOM 1661 O O . ALA A 1 215 ? 2.237 -8.281 -5.346 1.00 92.12 215 ALA A O 1
ATOM 1662 N N . ASP A 1 216 ? 4.207 -7.599 -4.516 1.00 90.94 216 ASP A N 1
ATOM 1663 C CA . ASP A 1 216 ? 5.002 -8.679 -5.097 1.00 90.94 216 ASP A CA 1
ATOM 1664 C C . ASP A 1 216 ? 5.280 -9.807 -4.079 1.00 90.94 216 ASP A C 1
ATOM 1666 O O . ASP A 1 216 ? 4.628 -9.908 -3.038 1.00 90.94 216 ASP A O 1
ATOM 1670 N N . ASP A 1 217 ? 6.211 -10.706 -4.400 1.00 90.88 217 ASP A N 1
ATOM 1671 C CA . ASP A 1 217 ? 6.587 -11.836 -3.543 1.00 90.88 217 ASP A CA 1
ATOM 1672 C C . ASP A 1 217 ? 7.515 -11.459 -2.369 1.00 90.88 217 ASP A C 1
ATOM 1674 O O . ASP A 1 217 ? 7.814 -12.321 -1.541 1.00 90.88 217 ASP A O 1
ATOM 1678 N N . THR A 1 218 ? 7.947 -10.193 -2.251 1.00 92.00 218 THR A N 1
ATOM 1679 C CA . THR A 1 218 ? 8.632 -9.711 -1.036 1.00 92.00 218 THR A CA 1
ATOM 1680 C C . THR A 1 218 ? 7.668 -9.604 0.138 1.00 92.00 218 THR A C 1
ATOM 1682 O O . THR A 1 218 ? 8.088 -9.685 1.289 1.00 92.00 218 THR A O 1
ATOM 1685 N N . PHE A 1 219 ? 6.370 -9.444 -0.133 1.00 93.44 219 PHE A N 1
ATOM 1686 C CA . PHE A 1 219 ? 5.354 -9.305 0.895 1.00 93.44 219 PHE A CA 1
ATOM 1687 C C . PHE A 1 219 ? 4.723 -10.642 1.271 1.00 93.44 219 PHE A C 1
ATOM 1689 O O . PHE A 1 219 ? 4.209 -11.390 0.437 1.00 93.44 219 PHE A O 1
ATOM 1696 N N . THR A 1 220 ? 4.620 -10.879 2.579 1.00 92.88 220 THR A N 1
ATOM 1697 C CA . THR A 1 220 ? 3.562 -11.757 3.087 1.00 92.88 220 THR A CA 1
ATOM 1698 C C . THR A 1 220 ? 2.222 -11.008 3.060 1.00 92.88 220 THR A C 1
ATOM 1700 O O . THR A 1 220 ? 2.212 -9.779 3.182 1.00 92.88 220 THR A O 1
ATOM 1703 N N . PRO A 1 221 ? 1.073 -11.710 2.962 1.00 93.00 221 PRO A N 1
ATOM 1704 C CA . PRO A 1 221 ? -0.236 -11.063 3.043 1.00 93.00 221 PRO A CA 1
ATOM 1705 C C . PRO A 1 221 ? -0.398 -10.181 4.283 1.00 93.00 221 PRO A C 1
ATOM 1707 O O . PRO A 1 221 ? -0.876 -9.059 4.169 1.00 93.00 221 PRO A O 1
ATOM 1710 N N . GLN A 1 222 ? 0.046 -10.664 5.450 1.00 94.12 222 GLN A N 1
ATOM 1711 C CA . GLN A 1 222 ? -0.068 -9.908 6.695 1.00 94.12 222 GLN A CA 1
ATOM 1712 C C . GLN A 1 222 ? 0.791 -8.641 6.673 1.00 94.12 222 GLN A C 1
ATOM 1714 O O . GLN A 1 222 ? 0.270 -7.575 6.970 1.00 94.12 222 GLN A O 1
ATOM 1719 N N . ALA A 1 223 ? 2.057 -8.731 6.250 1.00 94.31 223 ALA A N 1
ATOM 1720 C CA . ALA A 1 223 ? 2.944 -7.568 6.191 1.00 94.31 223 ALA A CA 1
ATOM 1721 C C . ALA A 1 223 ? 2.381 -6.462 5.284 1.00 94.31 223 ALA A C 1
ATOM 1723 O O . ALA A 1 223 ? 2.429 -5.285 5.624 1.00 94.31 223 ALA A O 1
ATOM 1724 N N . TYR A 1 224 ? 1.784 -6.833 4.151 1.00 95.75 224 TYR A N 1
ATOM 1725 C CA . TYR A 1 224 ? 1.144 -5.860 3.269 1.00 95.75 224 TYR A CA 1
ATOM 1726 C C . TYR A 1 224 ? -0.121 -5.252 3.887 1.00 95.75 224 TYR A C 1
ATOM 1728 O O . TYR A 1 224 ? -0.380 -4.064 3.731 1.00 95.75 224 TYR A O 1
ATOM 1736 N N . TYR A 1 225 ? -0.926 -6.047 4.593 1.00 95.69 225 TYR A N 1
ATOM 1737 C CA . TYR A 1 225 ? -2.098 -5.533 5.302 1.00 95.69 225 TYR A CA 1
ATOM 1738 C C . TYR A 1 225 ? -1.716 -4.592 6.448 1.00 95.69 225 TYR A C 1
ATOM 1740 O O . TYR A 1 225 ? -2.394 -3.585 6.635 1.00 95.69 225 TYR A O 1
ATOM 1748 N N . ASP A 1 226 ? -0.598 -4.844 7.129 1.00 95.56 226 ASP A N 1
ATOM 1749 C CA . ASP A 1 226 ? -0.056 -3.934 8.140 1.00 95.56 226 ASP A CA 1
ATOM 1750 C C . ASP A 1 226 ? 0.352 -2.584 7.514 1.00 95.56 226 ASP A C 1
ATOM 1752 O O . ASP A 1 226 ? 0.117 -1.532 8.112 1.00 95.56 226 ASP A O 1
ATOM 1756 N N . VAL A 1 227 ? 0.884 -2.588 6.281 1.00 95.62 227 VAL A N 1
ATOM 1757 C CA . VAL A 1 227 ? 1.140 -1.355 5.508 1.00 95.62 227 VAL A CA 1
ATOM 1758 C C . VAL A 1 227 ? -0.163 -0.605 5.219 1.00 95.62 227 VAL A C 1
ATOM 1760 O O . VAL A 1 227 ? -0.208 0.615 5.361 1.00 95.62 227 VAL A O 1
ATOM 1763 N N . LEU A 1 228 ? -1.233 -1.312 4.837 1.00 93.88 228 LEU A N 1
ATOM 1764 C CA . LEU A 1 228 ? -2.537 -0.686 4.583 1.00 93.88 228 LEU A CA 1
ATOM 1765 C C . LEU A 1 228 ? -3.161 -0.097 5.853 1.00 93.88 228 LEU A C 1
ATOM 1767 O O . LEU A 1 228 ? -3.783 0.957 5.786 1.00 93.88 228 LEU A O 1
ATOM 1771 N N . ASP A 1 229 ? -2.997 -0.761 6.996 1.00 92.81 229 ASP A N 1
ATOM 1772 C CA . ASP A 1 229 ? -3.515 -0.288 8.283 1.00 92.81 229 ASP A CA 1
ATOM 1773 C C . ASP A 1 229 ? -2.775 0.939 8.814 1.00 92.81 229 ASP A C 1
ATOM 1775 O O . ASP A 1 229 ? -3.313 1.699 9.624 1.00 92.81 229 ASP A O 1
ATOM 1779 N N . ARG A 1 230 ? -1.512 1.094 8.406 1.00 92.62 230 ARG A N 1
ATOM 1780 C CA . ARG A 1 230 ? -0.668 2.226 8.777 1.00 92.62 230 ARG A CA 1
ATOM 1781 C C . ARG A 1 230 ? -1.072 3.516 8.053 1.00 92.62 230 ARG A C 1
ATOM 1783 O O . ARG A 1 230 ? -0.703 4.588 8.536 1.00 92.62 230 ARG A O 1
ATOM 1790 N N . ALA A 1 231 ? -1.789 3.404 6.934 1.00 88.31 231 ALA A N 1
ATOM 1791 C CA . ALA A 1 231 ? -2.165 4.512 6.058 1.00 88.31 231 ALA A CA 1
ATOM 1792 C C . ALA A 1 231 ? -3.410 5.291 6.499 1.00 88.31 231 ALA A C 1
ATOM 1794 O O . ALA A 1 231 ? -3.426 6.534 6.302 1.00 88.31 231 ALA A O 1
#

Sequence (231 aa):
MTELLMMENVLSVGIGALVAVYVILGIMLALGVYALVRLAVLAKKTRNMKPQAAQAPDCEACEKLQEKDREIAALQEKIRELEQKPLAPVVVVPEEERTLAESLEVASASGRKGLISKKSIIAYLSTKYENAVELNGRANRTSNGKLLLSDNHFAFSPLGKRVCFTYVYETDGGQVVALVKLDEPYVQGLRVEHPEVMRSAFPKNKAKDWYSVVADDTFTPQAYYDVLDRA

Foldseek 3Di:
DVVVVVVVVVVVVVVVVVVVVVVVVVVVVVVVVVVVVVVVVVVVVVVVPDPPPDDPDDPVVVVVVVVVVVVVVVVVVVVVVVVPPPPDPPPPPPFDADEPVRLLVCLVPVPFAFPDFPVNLCVLCCVVCPPQWDFPPDDQADPVRPDGDWFRWIWGCPPPDTDTAKGWHAHPVRKIKMKGFADPVVLVVVCVLQVSWGFHCPPDDPDSRIIIGIRGHSDDPVNVVVRRVRD

Solvent-accessible surface area (backbone atoms only — not comparable to full-atom values): 13231 Å² total; per-residue (Å²): 122,71,70,65,60,54,53,55,54,55,54,53,54,54,52,53,53,52,52,52,52,53,51,52,52,50,51,52,49,52,51,50,52,50,50,51,52,52,51,50,52,52,53,48,57,60,66,67,56,68,82,73,74,84,68,80,77,55,77,65,62,56,52,55,49,53,51,50,54,5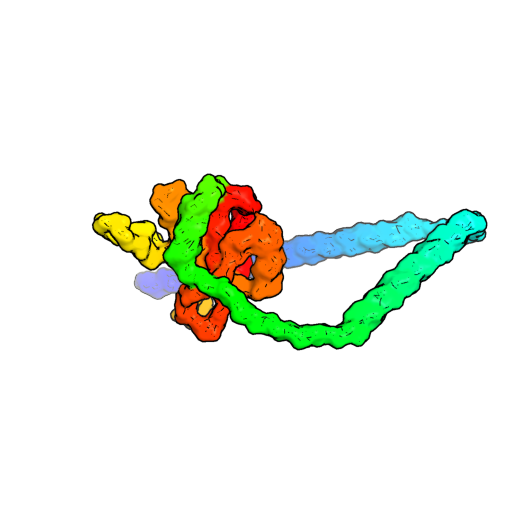0,53,53,52,54,52,53,51,54,50,51,56,60,72,69,47,77,75,68,80,80,75,77,64,81,72,76,60,36,46,67,67,55,53,51,48,50,42,64,69,66,73,47,67,27,92,48,40,64,67,56,52,51,54,49,53,48,67,75,46,42,91,59,45,51,67,71,75,46,62,66,42,41,97,83,64,79,43,74,37,92,35,39,38,38,26,36,51,91,79,79,55,78,43,74,31,38,35,49,42,65,48,97,89,56,33,22,39,33,36,32,33,51,58,68,73,60,47,62,58,48,30,77,71,34,73,69,48,37,44,30,58,48,79,86,59,95,68,89,37,29,30,32,40,55,38,24,62,74,48,52,71,64,62,50,49,54,56,60,72,66,55

Secondary structure (DSSP, 8-state):
-HHHHHHHHHHHHHHHHHHHHHHHHHHHHHHHHHHHHHHHHHHHHHHT------PPPPHHHHHHHHHHHHHHHHHHHHHHHHHHS-----------PBPHHHHHHHHHHS----S--HHHHHHHHHHHHGGGSEE----SB-TTSSSB-S-EEEEE-TTS--EEEEEEEE-TTS-EEEEEE--HHHHHHHHHH-TT-EEB--S--SS--EEEEEE-TT--HHHHHHHHHH-

Nearest PDB structures (foldseek):
  5v74-assembly1_19-2  TM=3.556E-01  e=7.601E+00  Haliangium ochraceum DSM 14365

Mean predicted aligned error: 18.52 Å

Radius of gyration: 28.8 Å; Cα contacts (8 Å, |Δi|>4): 238; chains: 1; bounding box: 91×35×76 Å